Protein AF-A0A6G3CLT5-F1 (afdb_monomer)

pLDDT: mean 80.9, std 22.48, range [32.94, 98.75]

Radius of gyration: 25.78 Å; Cα contacts (8 Å, |Δi|>4): 495; chains: 1; bounding box: 81×71×61 Å

Secondary structure (DSSP, 8-state):
-----PPP------------------------------------EEEEE-TT---SS-SSS--B-----PPP--PPP------B---EEEETTSTTSEEEBTTB-SB-HHHHHHHHHHSHHHHHHHHHHHTS-GGGHHHHHHTSEEEEESS-EEEEEEEEETTEEEEEEEEEPTT-EEEE-TTS-EEEETTTTEEEEPPP--SSB-EEES---TT--GGG-EEEE--SS--SS--EEETTT--EE-

Solvent-accessible surface area (backbone atoms only — not comparable to full-atom values): 14260 Å² total; per-residue (Å²): 136,85,90,84,81,91,80,89,79,84,89,79,89,81,90,80,84,85,82,90,77,90,76,92,78,89,81,86,88,83,83,81,81,75,73,86,70,92,71,76,79,79,66,63,55,32,36,44,35,48,50,86,52,48,66,71,34,50,60,29,76,64,28,43,45,87,70,93,65,76,74,64,95,44,72,57,78,89,70,91,73,73,49,73,74,51,63,44,78,37,52,28,56,43,72,49,52,34,25,39,47,89,98,46,60,23,36,41,59,70,59,45,42,50,52,37,63,73,39,66,59,58,26,44,24,43,16,60,72,62,74,49,57,56,89,43,49,60,63,52,57,70,66,31,49,43,24,21,33,66,46,35,32,32,27,22,36,28,23,47,53,100,76,36,55,46,75,44,46,27,33,36,31,47,63,25,26,29,31,20,40,52,21,31,29,58,39,29,37,21,36,10,53,22,35,34,42,63,46,79,85,60,85,63,70,48,48,77,42,70,68,79,48,43,72,66,51,79,76,65,28,30,29,42,33,65,27,96,54,74,44,97,61,64,46,24,28,25,73,87,77,71,45,84,42,106

Sequence (246 aa):
MRSQGRFRRTALAALSAGVLLAVAGCGEGGDRTAKGTTGTAEAEDVLLQPLASPGPGPFTASTARAADSSPPTGAPDDGPDSGTRTVHPVSGAVPGLYGGTRSVAACDVEKQTTLLTDDKKKASAFAEAAGIEAVQIPGYLKSLTPVVLRADAQVTNHGYSAGSATAFQAVLQAGTAVLVDSRGMPRVRCACGNPLGPPVAADGKVAHRGERWPGYDPARIVAVEPGVKAATSLIIVNTDDNSWIE

Foldseek 3Di:
DDDDDDDDDDDDDDDDDDDDDDDDDDDDDDDDPPDDDPDPDPAQAAEEDEQQHLDAAFLFAFQFDDDPDDFPPFDFDPDQDLDKDPAAADFLQPAAQWEDAPPDFRGDLVVLLCSCLVDPLSLCQQCVLLVHDSVCSSVVSVQWGKTWGQFFEWWWWWHDDPSHTDTHIYTYHGRFIFTAHQQNHGQAGRNRRIGIHFHDDDPTGHGYDDDDGGPDDSNGYHRYDGHPDRHPDRWHAYPPPRDTDD

Nearest PDB structures (foldseek):
  2hz6-assembly1_A-2  TM=6.993E-01  e=3.069E+00  Homo sapiens
  7sko-assembly2_B  TM=3.321E-01  e=1.987E+00  synthetic construct
  8xi8-assembly1_A  TM=2.303E-01  e=3.934E+00  Homo sapiens
  5nzz-assembly3_C  TM=2.317E-01  e=6.464E+00  Homo sapiens

Mean predicted aligned error: 12.33 Å

Structure (mmCIF, N/CA/C/O backbone):
data_AF-A0A6G3CLT5-F1
#
_entry.id   AF-A0A6G3CLT5-F1
#
loop_
_atom_site.group_PDB
_atom_site.id
_atom_site.type_symbol
_atom_site.label_atom_id
_atom_site.label_alt_id
_atom_site.label_comp_id
_atom_site.label_asym_id
_atom_site.label_entity_id
_atom_site.label_seq_id
_atom_site.pdbx_PDB_ins_code
_atom_site.Cartn_x
_atom_site.Cartn_y
_atom_site.Cartn_z
_atom_site.occupancy
_atom_site.B_iso_or_equiv
_atom_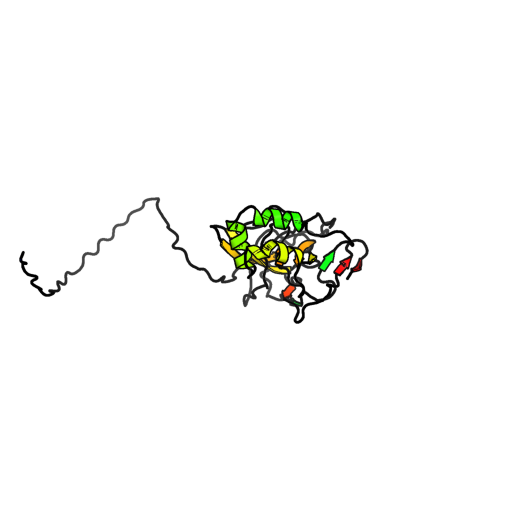site.auth_seq_id
_atom_site.auth_comp_id
_atom_site.auth_asym_id
_atom_site.auth_atom_id
_atom_site.pdbx_PDB_model_num
ATOM 1 N N . MET A 1 1 ? -56.922 23.735 42.041 1.00 39.41 1 MET A N 1
ATOM 2 C CA . MET A 1 1 ? -57.857 23.432 40.930 1.00 39.41 1 MET A CA 1
ATOM 3 C C . MET A 1 1 ? -58.222 24.732 40.222 1.00 39.41 1 MET A C 1
ATOM 5 O O . MET A 1 1 ? -58.496 25.693 40.921 1.00 39.41 1 MET A O 1
ATOM 9 N N . ARG A 1 2 ? -58.262 24.701 38.876 1.00 39.62 2 ARG A N 1
ATOM 10 C CA . ARG A 1 2 ? -58.728 25.735 37.913 1.00 39.62 2 ARG A CA 1
ATOM 11 C C . ARG A 1 2 ? -57.817 26.970 37.773 1.00 39.62 2 ARG A C 1
ATOM 13 O O . ARG A 1 2 ? -57.714 27.765 38.687 1.00 39.62 2 ARG A O 1
ATOM 20 N N . SER A 1 3 ? -56.985 27.064 36.731 1.00 37.00 3 SER A N 1
ATOM 21 C CA . SER A 1 3 ? -57.271 27.260 35.289 1.00 37.00 3 SER A CA 1
ATOM 22 C C . SER A 1 3 ? -57.770 28.670 34.953 1.00 37.00 3 SER A C 1
ATOM 24 O O . SER A 1 3 ? -58.935 28.988 35.165 1.00 37.00 3 SER A O 1
ATOM 26 N N . GLN A 1 4 ? -56.876 29.467 34.370 1.00 42.31 4 GLN A N 1
ATOM 27 C CA . GLN A 1 4 ? -57.129 30.588 33.461 1.00 42.31 4 GLN A CA 1
ATOM 28 C C . GLN A 1 4 ? -55.966 30.518 32.454 1.00 42.31 4 GLN A C 1
ATOM 30 O O . GLN A 1 4 ? -54.824 30.354 32.862 1.00 42.31 4 GLN A O 1
ATOM 35 N N . GLY A 1 5 ? -56.110 30.485 31.136 1.00 38.56 5 GLY A N 1
ATOM 36 C CA . GLY A 1 5 ? -57.100 31.083 30.254 1.00 38.56 5 GLY A CA 1
ATOM 37 C C . GLY A 1 5 ? -56.289 31.721 29.122 1.00 38.56 5 GLY A C 1
ATOM 38 O O . GLY A 1 5 ? -55.965 32.900 29.181 1.00 38.56 5 GLY A O 1
ATOM 39 N N . ARG A 1 6 ? -55.847 30.908 28.148 1.00 42.78 6 ARG A N 1
ATOM 40 C CA . ARG A 1 6 ? -55.047 31.344 26.987 1.00 42.78 6 ARG A CA 1
ATOM 41 C C . ARG A 1 6 ? -55.901 32.226 26.071 1.00 42.78 6 ARG A C 1
ATOM 43 O O . ARG A 1 6 ? -56.834 31.723 25.453 1.00 42.78 6 ARG A O 1
ATOM 50 N N . PHE A 1 7 ? -55.524 33.493 25.910 1.00 45.69 7 PHE A N 1
ATOM 51 C CA . PHE A 1 7 ? -56.015 34.357 24.834 1.00 45.69 7 PHE A CA 1
ATOM 52 C C . PHE A 1 7 ? -54.958 34.487 23.730 1.00 45.69 7 PHE A C 1
ATOM 54 O O . PHE A 1 7 ? -53.814 34.857 23.981 1.00 45.69 7 PHE A O 1
ATOM 61 N N . ARG A 1 8 ? -55.363 34.158 22.498 1.00 50.97 8 ARG A N 1
ATOM 62 C CA . ARG A 1 8 ? -54.626 34.398 21.248 1.00 50.97 8 ARG A CA 1
ATOM 63 C C . ARG A 1 8 ? -54.810 35.857 20.812 1.00 50.97 8 ARG A C 1
ATOM 65 O O . ARG A 1 8 ? -55.943 36.330 20.828 1.00 50.97 8 ARG A O 1
ATOM 72 N N . ARG A 1 9 ? -53.744 36.515 20.341 1.00 46.72 9 ARG A N 1
ATOM 73 C CA . ARG A 1 9 ? -53.762 37.737 19.502 1.00 46.72 9 ARG A CA 1
ATOM 74 C C . ARG A 1 9 ? -52.542 37.674 18.569 1.00 46.72 9 ARG A C 1
ATOM 76 O O . ARG A 1 9 ? -51.430 37.549 19.061 1.00 46.72 9 ARG A O 1
ATOM 83 N N . THR A 1 10 ? -52.721 37.307 17.298 1.00 41.50 10 THR A N 1
ATOM 84 C CA . THR A 1 10 ? -52.904 38.180 16.111 1.00 41.50 10 THR A CA 1
ATOM 85 C C . THR A 1 10 ? -51.705 39.080 15.810 1.00 41.50 10 THR A C 1
ATOM 87 O O . THR A 1 10 ? -51.362 39.958 16.593 1.00 41.50 10 THR A O 1
ATOM 90 N N . ALA A 1 11 ? -51.115 38.826 14.639 1.00 43.59 11 ALA A N 1
ATOM 91 C CA . ALA A 1 11 ? -50.015 39.542 14.011 1.00 43.59 11 ALA A CA 1
ATOM 92 C C . ALA A 1 11 ? -50.385 40.979 13.622 1.00 43.59 11 ALA A C 1
ATOM 94 O O . ALA A 1 11 ? -51.516 41.230 13.213 1.00 43.59 11 ALA A O 1
ATOM 95 N N . LEU A 1 12 ? -49.395 41.873 13.655 1.00 41.66 12 LEU A N 1
ATOM 96 C CA . LEU A 1 12 ? -49.370 43.127 12.907 1.00 41.66 12 LEU A CA 1
ATOM 97 C C . LEU A 1 12 ? -47.929 43.386 12.456 1.00 41.66 12 LEU A C 1
ATOM 99 O O . LEU A 1 12 ? -46.995 43.353 13.255 1.00 41.66 12 LEU A O 1
ATOM 103 N N . ALA A 1 13 ? -47.785 43.584 11.150 1.00 39.94 13 ALA A N 1
ATOM 104 C CA . ALA A 1 13 ? -46.564 43.977 10.473 1.00 39.94 13 ALA A CA 1
ATOM 105 C C . ALA A 1 13 ? -46.241 45.452 10.751 1.00 39.94 13 ALA A C 1
ATOM 107 O O . ALA A 1 13 ? -47.145 46.285 10.808 1.00 39.94 13 ALA A O 1
ATOM 108 N N . ALA A 1 14 ? -44.953 45.777 10.842 1.00 45.97 14 ALA A N 1
ATOM 109 C CA . ALA A 1 14 ? -44.457 47.142 10.735 1.00 45.97 14 ALA A CA 1
ATOM 110 C C . ALA A 1 14 ? -43.248 47.151 9.791 1.00 45.97 14 ALA A C 1
ATOM 112 O O . ALA A 1 14 ? -42.227 46.519 10.057 1.00 45.97 14 ALA A O 1
ATOM 113 N N . LEU A 1 15 ? -43.422 47.837 8.661 1.00 41.59 15 LEU A N 1
ATOM 114 C CA . LEU A 1 15 ? -42.365 48.269 7.755 1.00 41.59 15 LEU A CA 1
ATOM 115 C C . LEU A 1 15 ? -41.629 49.449 8.397 1.00 41.59 15 LEU A C 1
ATOM 117 O O . LEU A 1 15 ? -42.273 50.439 8.741 1.00 41.59 15 LEU A O 1
ATOM 121 N N . SER A 1 16 ? -40.300 49.383 8.465 1.00 44.81 16 SER A N 1
ATOM 122 C CA . SER A 1 16 ? -39.455 50.546 8.754 1.00 44.81 16 SER A CA 1
ATOM 123 C C . SER A 1 16 ? -38.251 50.540 7.822 1.00 44.81 16 SER A C 1
ATOM 125 O O . SER A 1 16 ? -37.479 49.584 7.782 1.00 44.81 16 SER A O 1
ATOM 127 N N . ALA A 1 17 ? -38.144 51.614 7.049 1.00 41.03 17 ALA A N 1
ATOM 128 C CA . ALA A 1 17 ? -37.109 51.874 6.068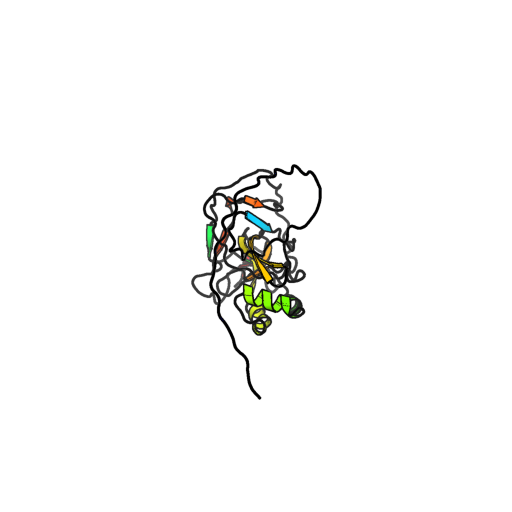 1.00 41.03 17 ALA A CA 1
ATOM 129 C C . ALA A 1 17 ? -35.747 52.218 6.703 1.00 41.03 17 ALA A C 1
ATOM 131 O O . ALA A 1 17 ? -35.680 52.874 7.736 1.00 41.03 17 ALA A O 1
ATOM 132 N N . GLY A 1 18 ? -34.701 51.768 6.003 1.00 38.84 18 GLY A N 1
ATOM 133 C CA . GLY A 1 18 ? -33.349 52.314 5.836 1.00 38.84 18 GLY A CA 1
ATOM 134 C C . GLY A 1 18 ? -32.694 53.188 6.906 1.00 38.84 18 GLY A C 1
ATOM 135 O O . GLY A 1 18 ? -33.139 54.298 7.163 1.00 38.84 18 GLY A O 1
ATOM 136 N N . VAL A 1 19 ? -31.486 52.779 7.309 1.00 41.97 19 VAL A N 1
ATOM 137 C CA . VAL A 1 19 ? -30.327 53.679 7.439 1.00 41.97 19 VAL A CA 1
ATOM 138 C C . VAL A 1 19 ? -29.080 52.917 6.973 1.00 41.97 19 VAL A C 1
ATOM 140 O O . VAL A 1 19 ? -28.710 51.898 7.551 1.00 41.97 19 VAL A O 1
ATOM 143 N N . LEU A 1 20 ? -28.449 53.405 5.903 1.00 44.28 20 LEU A N 1
ATOM 144 C CA . LEU A 1 20 ? -27.094 53.038 5.495 1.00 44.28 20 LEU A CA 1
ATOM 145 C C . LEU A 1 20 ? -26.108 53.802 6.385 1.00 44.28 20 LEU A C 1
ATOM 147 O O . LEU A 1 20 ? -26.082 55.029 6.357 1.00 44.28 20 LEU A O 1
ATOM 151 N N . LEU A 1 21 ? -25.287 53.080 7.143 1.00 43.19 21 LEU A N 1
ATOM 152 C CA . LEU A 1 21 ? -24.105 53.617 7.814 1.00 43.19 21 LEU A CA 1
ATOM 153 C C . LEU A 1 21 ? -22.894 52.834 7.313 1.00 43.19 21 LEU A C 1
ATOM 155 O O . LEU A 1 21 ? -22.677 51.682 7.684 1.00 43.19 21 LEU A O 1
ATOM 159 N N . ALA A 1 22 ? -22.129 53.471 6.430 1.00 44.03 22 ALA A N 1
ATOM 160 C CA . ALA A 1 22 ? -20.791 53.038 6.071 1.00 44.03 22 ALA A CA 1
ATOM 161 C C . ALA A 1 22 ? -19.862 53.336 7.253 1.00 44.03 22 ALA A C 1
ATOM 163 O O . ALA A 1 22 ? -19.647 54.498 7.597 1.00 44.03 22 ALA A O 1
ATOM 164 N N . VAL A 1 23 ? -19.317 52.290 7.870 1.00 48.62 23 VAL A N 1
ATOM 165 C CA . VAL A 1 23 ? -18.217 52.408 8.829 1.00 48.62 23 VAL A CA 1
ATOM 166 C C . VAL A 1 23 ? -16.978 51.834 8.160 1.00 48.62 23 VAL A C 1
ATOM 168 O O . VAL A 1 23 ? -16.863 50.627 7.961 1.00 48.62 23 VAL A O 1
ATOM 171 N N . ALA A 1 24 ? -16.066 52.724 7.781 1.00 49.28 24 ALA A N 1
ATOM 172 C CA . ALA A 1 24 ? -14.683 52.369 7.525 1.00 49.28 24 ALA A CA 1
ATOM 173 C C . ALA A 1 24 ? -14.020 52.074 8.878 1.00 49.28 24 ALA A C 1
ATOM 175 O O . ALA A 1 24 ? -14.017 52.928 9.765 1.00 49.28 24 ALA A O 1
ATOM 176 N N . GLY A 1 25 ? -13.482 50.867 9.038 1.00 36.00 25 GLY A N 1
ATOM 177 C CA . GLY A 1 25 ? -12.729 50.457 10.218 1.00 36.00 25 GLY A CA 1
ATOM 178 C C . GLY A 1 25 ? -11.564 49.564 9.811 1.00 36.00 25 GLY A C 1
ATOM 179 O O . GLY A 1 25 ? -11.773 48.448 9.345 1.00 36.00 25 GLY A O 1
ATOM 180 N N . CYS A 1 26 ? -10.345 50.071 9.977 1.00 50.88 26 CYS A N 1
ATOM 181 C CA . CYS A 1 26 ? -9.127 49.270 10.030 1.00 50.88 26 CYS A CA 1
ATOM 182 C C . CYS A 1 26 ? -9.009 48.670 11.439 1.00 50.88 26 CYS A C 1
ATOM 184 O O . CYS A 1 26 ? -9.182 49.400 12.416 1.00 50.88 26 CYS A O 1
ATOM 186 N N . GLY A 1 27 ? -8.689 47.380 11.560 1.00 32.94 27 GLY A N 1
ATOM 187 C CA . GLY A 1 27 ? -8.412 46.762 12.858 1.00 32.94 27 GLY A CA 1
ATOM 188 C C . GLY A 1 27 ? -8.297 45.239 12.814 1.00 32.94 27 GLY A C 1
ATOM 189 O O . GLY A 1 27 ? -9.272 44.547 12.549 1.00 32.94 27 GLY A O 1
ATOM 190 N N . GLU A 1 28 ? -7.081 44.773 13.081 1.00 42.66 28 GLU A N 1
ATOM 191 C CA . GLU A 1 28 ? -6.591 43.409 13.306 1.00 42.66 28 GLU A CA 1
ATOM 192 C C . GLU A 1 28 ? -7.514 42.465 14.115 1.00 42.66 28 GLU A C 1
ATOM 194 O O . GLU A 1 28 ? -8.070 42.854 15.139 1.00 42.66 28 GLU A O 1
ATOM 199 N N . GLY A 1 29 ? -7.501 41.175 13.748 1.00 36.78 29 GLY A N 1
ATOM 200 C CA . GLY A 1 29 ? -7.599 40.057 14.700 1.00 36.78 29 GLY A CA 1
ATOM 201 C C . GLY A 1 29 ? -8.988 39.472 14.994 1.00 36.78 29 GLY A C 1
ATOM 202 O O . GLY A 1 29 ? -9.817 40.097 15.643 1.00 36.78 29 GLY A O 1
ATOM 203 N N . GLY A 1 30 ? -9.181 38.195 14.636 1.00 33.53 30 GLY A N 1
ATOM 204 C CA . GLY A 1 30 ? -10.187 37.333 15.272 1.00 33.53 30 GLY A CA 1
ATOM 205 C C . GLY A 1 30 ? -10.979 36.425 14.330 1.00 33.53 30 GLY A C 1
ATOM 206 O O . GLY A 1 30 ? -11.689 36.896 13.452 1.00 33.53 30 GLY A O 1
ATOM 207 N N . ASP A 1 31 ? -10.864 35.120 14.579 1.00 38.53 31 ASP A N 1
ATOM 208 C CA . ASP A 1 31 ? -11.790 34.036 14.230 1.00 38.53 31 ASP A CA 1
ATOM 209 C C . ASP A 1 31 ? -12.261 33.880 12.777 1.00 38.53 31 ASP A C 1
ATOM 211 O O . ASP A 1 31 ? -13.294 34.386 12.340 1.00 38.53 31 ASP A O 1
ATOM 215 N N . ARG A 1 32 ? -11.594 32.961 12.069 1.00 37.91 32 ARG A N 1
ATOM 216 C CA . ARG A 1 32 ? -12.274 32.109 11.089 1.00 37.91 32 ARG A CA 1
ATOM 217 C C . ARG A 1 32 ? -12.417 30.713 11.675 1.00 37.91 32 ARG A C 1
ATOM 219 O O . ARG A 1 32 ? -11.583 29.839 11.464 1.00 37.91 32 ARG A O 1
ATOM 226 N N . THR A 1 33 ? -13.517 30.514 12.391 1.00 41.78 33 THR A N 1
ATOM 227 C CA . THR A 1 33 ? -14.148 29.205 12.556 1.00 41.78 33 THR A CA 1
ATOM 228 C C . THR A 1 33 ? -14.464 28.673 11.157 1.00 41.78 33 THR A C 1
ATOM 230 O O . THR A 1 33 ? -15.478 29.010 10.545 1.00 41.78 33 THR A O 1
ATOM 233 N N . ALA A 1 34 ? -13.546 27.877 10.609 1.00 40.38 34 ALA A N 1
ATOM 234 C CA . ALA A 1 34 ? -13.761 27.145 9.374 1.00 40.38 34 ALA A CA 1
ATOM 235 C C . ALA A 1 34 ? -14.789 26.047 9.653 1.00 40.38 34 ALA A C 1
ATOM 237 O O . ALA A 1 34 ? -14.495 24.975 10.179 1.00 40.38 34 ALA A O 1
ATOM 238 N N . LYS A 1 35 ? -16.035 26.393 9.344 1.00 35.84 35 LYS A N 1
ATOM 239 C CA . LYS A 1 35 ? -17.183 25.509 9.207 1.00 35.84 35 LYS A CA 1
ATOM 240 C C . LYS A 1 35 ? -16.760 24.258 8.432 1.00 35.84 35 LYS A C 1
ATOM 242 O O . LYS A 1 35 ? -16.333 24.350 7.282 1.00 35.84 35 LYS A O 1
ATOM 247 N N . GLY A 1 36 ? -16.859 23.111 9.103 1.00 43.56 36 GLY A N 1
ATOM 248 C CA . GLY A 1 36 ? -16.563 21.803 8.539 1.00 43.56 36 GLY A CA 1
ATOM 249 C C . GLY A 1 36 ? -17.324 21.608 7.237 1.00 43.56 36 GLY A C 1
ATOM 250 O O . GLY A 1 36 ? -18.551 21.700 7.203 1.00 43.56 36 GLY A O 1
ATOM 251 N N . THR A 1 37 ? -16.570 21.374 6.170 1.00 36.62 37 THR A N 1
ATOM 252 C CA . THR A 1 37 ? -17.115 20.954 4.886 1.00 36.62 37 THR A CA 1
ATOM 253 C C . THR A 1 37 ? -16.687 19.509 4.706 1.00 36.62 37 THR A C 1
ATOM 255 O O . THR A 1 37 ? -15.497 19.205 4.699 1.00 36.62 37 THR A O 1
ATOM 258 N N . THR A 1 38 ? -17.663 18.611 4.630 1.00 46.88 38 THR A N 1
ATOM 259 C CA . THR A 1 38 ? -17.498 17.237 4.156 1.00 46.88 38 THR A CA 1
ATOM 260 C C . THR A 1 38 ? -17.057 17.302 2.696 1.00 46.88 38 THR A C 1
ATOM 262 O O . THR A 1 38 ? -17.889 17.385 1.796 1.00 46.88 38 THR A O 1
ATOM 265 N N . GLY A 1 39 ? -15.747 17.391 2.477 1.00 35.19 39 GLY A N 1
ATOM 266 C CA . GLY A 1 39 ? -15.144 17.486 1.156 1.00 35.19 39 GLY A CA 1
ATOM 267 C C . GLY A 1 39 ? -15.010 16.107 0.528 1.00 35.19 39 GLY A C 1
ATOM 268 O O . GLY A 1 39 ? -14.127 15.336 0.893 1.00 35.19 39 GLY A O 1
ATOM 269 N N . THR A 1 40 ? -15.878 15.808 -0.432 1.00 41.41 40 THR A N 1
ATOM 270 C CA . THR A 1 40 ? -15.556 14.900 -1.535 1.00 41.41 40 THR A CA 1
ATOM 271 C C . THR A 1 40 ? -14.302 15.434 -2.220 1.00 41.41 40 THR A C 1
ATOM 273 O O . THR A 1 40 ? -14.274 16.604 -2.591 1.00 41.41 40 THR A O 1
ATOM 276 N N . ALA A 1 41 ? -13.257 14.616 -2.326 1.00 44.44 41 ALA A N 1
ATOM 277 C CA . ALA A 1 41 ? -11.982 15.017 -2.907 1.00 44.44 41 ALA A CA 1
ATOM 278 C C . ALA A 1 41 ? -12.161 15.461 -4.371 1.00 44.44 41 ALA A C 1
ATOM 280 O O . ALA A 1 41 ? -12.213 14.626 -5.271 1.00 44.44 41 ALA A O 1
ATOM 281 N N . GLU A 1 42 ? -12.233 16.769 -4.616 1.00 48.41 42 GLU A N 1
ATOM 282 C CA . GLU A 1 42 ? -11.882 17.326 -5.919 1.00 48.41 42 GLU A CA 1
ATOM 283 C C . GLU A 1 42 ? -10.356 17.247 -6.012 1.00 48.41 42 GLU A C 1
ATOM 285 O O . GLU A 1 42 ? -9.619 17.944 -5.315 1.00 48.41 42 GLU A O 1
ATOM 290 N N . ALA A 1 43 ? -9.874 16.262 -6.767 1.00 55.09 43 ALA A N 1
ATOM 291 C CA . ALA A 1 43 ? -8.457 15.995 -6.942 1.00 55.09 43 ALA A CA 1
ATOM 292 C C . ALA A 1 43 ? -7.829 17.072 -7.838 1.00 55.09 43 ALA A C 1
ATOM 294 O O . ALA A 1 43 ? -7.666 16.857 -9.034 1.00 55.09 43 ALA A O 1
ATOM 295 N N . GLU A 1 44 ? -7.483 18.229 -7.274 1.00 67.38 44 GLU A N 1
ATOM 296 C CA . GLU A 1 44 ? -6.723 19.239 -8.026 1.00 67.38 44 GLU A CA 1
ATOM 297 C C . GLU A 1 44 ? -5.213 18.931 -8.032 1.00 67.38 44 GLU A C 1
ATOM 299 O O . GLU A 1 44 ? -4.543 19.135 -9.045 1.00 67.38 44 GLU A O 1
ATOM 304 N N . ASP A 1 45 ? -4.691 18.331 -6.953 1.00 83.25 45 ASP A N 1
ATOM 305 C CA . ASP A 1 45 ? -3.264 18.026 -6.802 1.00 83.25 45 ASP A CA 1
ATOM 306 C C . ASP A 1 45 ? -2.985 16.544 -6.515 1.00 83.25 45 ASP A C 1
ATOM 308 O O . ASP A 1 45 ? -3.697 15.880 -5.757 1.00 83.25 45 ASP A O 1
ATOM 312 N N . VAL A 1 46 ? -1.866 16.053 -7.052 1.00 91.38 46 VAL A N 1
ATOM 313 C CA . VAL A 1 46 ? -1.281 14.742 -6.739 1.00 91.38 46 VAL A CA 1
ATOM 314 C C . VAL A 1 46 ? -0.016 14.944 -5.911 1.00 91.38 46 VAL A C 1
ATOM 316 O O . VAL A 1 46 ? 0.903 15.657 -6.317 1.00 91.38 46 VAL A O 1
ATOM 319 N N . LEU A 1 47 ? 0.058 14.304 -4.744 1.00 94.75 47 LEU A N 1
ATOM 320 C CA . LEU A 1 47 ? 1.212 14.419 -3.854 1.00 94.75 47 LEU A CA 1
ATOM 321 C C . LEU A 1 47 ? 2.268 13.353 -4.162 1.00 94.75 47 LEU A C 1
ATOM 323 O O . LEU A 1 47 ? 2.008 12.155 -4.071 1.00 94.75 47 LEU A O 1
ATOM 327 N N . LEU A 1 48 ? 3.487 13.783 -4.461 1.00 95.88 48 LEU A N 1
ATOM 328 C CA . LEU A 1 48 ? 4.654 12.918 -4.588 1.00 95.88 48 LEU A CA 1
ATOM 329 C C . LEU A 1 48 ? 5.084 12.437 -3.199 1.00 95.88 48 LEU A C 1
ATOM 331 O O . LEU A 1 48 ? 5.170 13.222 -2.251 1.00 95.88 48 LEU A O 1
ATOM 335 N N . GLN A 1 49 ? 5.298 11.132 -3.052 1.00 97.00 49 GLN A N 1
ATOM 336 C CA . GLN A 1 49 ? 5.615 10.479 -1.784 1.00 97.00 49 GLN A CA 1
ATOM 337 C C . GLN A 1 49 ? 6.916 9.669 -1.924 1.00 97.00 49 GLN A C 1
ATOM 339 O O . GLN A 1 49 ? 6.867 8.509 -2.351 1.00 97.00 49 GLN A O 1
ATOM 344 N N . PRO A 1 50 ? 8.072 10.253 -1.545 1.00 95.19 50 PRO A N 1
ATOM 345 C CA . PRO A 1 50 ? 9.360 9.559 -1.552 1.00 95.19 50 PRO A CA 1
ATOM 346 C C . PRO A 1 50 ? 9.347 8.306 -0.673 1.00 95.19 50 PRO A C 1
ATOM 348 O O . PRO A 1 50 ? 8.709 8.299 0.383 1.00 95.19 50 PRO A O 1
ATOM 351 N N . LEU A 1 51 ? 10.090 7.268 -1.061 1.00 91.38 51 LEU A N 1
ATOM 352 C CA . LEU A 1 51 ? 10.014 5.921 -0.477 1.00 91.38 51 LEU A CA 1
ATOM 353 C C . LEU A 1 51 ? 10.185 5.900 1.052 1.00 91.38 51 LEU A C 1
ATOM 355 O O . LEU A 1 51 ? 9.453 5.194 1.744 1.00 91.38 51 LEU A O 1
ATOM 359 N N . ALA A 1 52 ? 11.110 6.712 1.579 1.00 81.44 52 ALA A N 1
ATOM 360 C CA . ALA A 1 52 ? 11.456 6.758 3.001 1.00 81.44 52 ALA A CA 1
ATOM 361 C C . ALA A 1 52 ? 10.637 7.789 3.796 1.00 81.44 52 ALA A C 1
ATOM 363 O O . ALA A 1 52 ? 10.654 7.777 5.027 1.00 81.44 52 ALA A O 1
ATOM 364 N N . SER A 1 53 ? 9.923 8.690 3.113 1.00 90.75 53 SER A N 1
ATOM 365 C CA . SER A 1 53 ? 9.150 9.741 3.771 1.00 90.75 53 SER A CA 1
ATOM 366 C C . SER A 1 53 ? 7.806 9.192 4.261 1.00 90.75 53 SER A C 1
ATOM 368 O O . SER A 1 53 ? 7.047 8.655 3.447 1.00 90.75 53 SER A O 1
ATOM 370 N N . PRO A 1 54 ? 7.440 9.359 5.547 1.00 90.88 54 PRO A N 1
ATOM 371 C CA . PRO A 1 54 ? 6.142 8.911 6.055 1.00 90.88 54 PRO A CA 1
ATOM 372 C C . PRO A 1 54 ? 4.969 9.668 5.411 1.00 90.88 54 PRO A C 1
ATOM 374 O O . PRO A 1 54 ? 3.863 9.137 5.332 1.00 90.88 54 PRO A O 1
ATOM 377 N N . GLY A 1 55 ? 5.208 10.877 4.893 1.00 93.25 55 GLY A N 1
ATOM 378 C CA . GLY A 1 55 ? 4.174 11.694 4.268 1.00 93.25 55 GLY A CA 1
ATOM 379 C C . GLY A 1 55 ? 3.111 12.215 5.249 1.00 93.25 55 GLY A C 1
ATOM 380 O O . GLY A 1 55 ? 3.310 12.191 6.467 1.00 93.25 55 GLY A O 1
ATOM 381 N N . PRO A 1 56 ? 1.983 12.733 4.730 1.00 95.38 56 PRO A N 1
ATOM 382 C CA . PRO A 1 56 ? 0.926 13.319 5.548 1.00 95.38 56 PRO A CA 1
ATOM 383 C C . PRO A 1 56 ? 0.167 12.284 6.391 1.00 95.38 56 PRO A C 1
ATOM 385 O O . PRO A 1 56 ? -0.288 11.257 5.885 1.00 95.38 56 PRO A O 1
ATOM 388 N N . GLY A 1 57 ? -0.031 12.607 7.673 1.00 97.19 57 GLY A N 1
ATOM 389 C CA . GLY A 1 57 ? -0.925 11.882 8.583 1.00 97.19 57 GLY A CA 1
ATOM 390 C C . GLY A 1 57 ? -0.606 10.391 8.744 1.00 97.19 57 GLY A C 1
ATOM 391 O O . GLY A 1 57 ? -1.475 9.574 8.445 1.00 97.19 57 GLY A O 1
ATOM 392 N N . PRO A 1 58 ? 0.598 10.005 9.204 1.00 97.81 58 PRO A N 1
ATOM 393 C CA . PRO A 1 58 ? 0.933 8.600 9.391 1.00 97.81 58 PRO A CA 1
ATOM 394 C C . PRO A 1 58 ? 0.028 7.938 10.439 1.00 97.81 58 PRO A C 1
ATOM 396 O O . PRO A 1 58 ? -0.102 8.409 11.577 1.00 97.81 58 PRO A O 1
ATOM 399 N N . PHE A 1 59 ? -0.561 6.800 10.077 1.00 98.38 59 PHE A N 1
ATOM 400 C CA . PHE A 1 59 ? -1.256 5.938 11.031 1.00 98.38 59 PHE A CA 1
ATOM 401 C C . PHE A 1 59 ? -0.272 5.325 12.031 1.00 98.38 59 PHE A C 1
ATOM 403 O O . PHE A 1 59 ? -0.543 5.310 13.232 1.00 98.38 59 PHE A O 1
ATOM 410 N N . THR A 1 60 ? 0.904 4.901 11.575 1.00 97.75 60 THR A N 1
ATOM 411 C CA . THR A 1 60 ? 1.923 4.244 12.399 1.00 97.75 60 THR A CA 1
ATOM 412 C C . THR A 1 60 ? 3.328 4.751 12.092 1.00 97.75 60 THR A C 1
ATOM 414 O O . THR A 1 60 ? 3.569 5.410 11.082 1.00 97.75 60 THR A O 1
ATOM 417 N N . ALA A 1 61 ? 4.287 4.401 12.953 1.00 96.94 61 ALA A N 1
ATOM 418 C CA . ALA A 1 61 ? 5.696 4.429 12.570 1.00 96.94 61 ALA A CA 1
ATOM 419 C C . ALA A 1 61 ? 5.964 3.445 11.412 1.00 96.94 61 ALA A C 1
ATOM 421 O O . ALA A 1 61 ? 5.170 2.528 11.176 1.00 96.94 61 ALA A O 1
ATOM 422 N N . SER A 1 62 ? 7.097 3.618 10.725 1.00 97.00 62 SER A N 1
ATOM 423 C CA . SER A 1 62 ? 7.485 2.752 9.609 1.00 97.00 62 SER A CA 1
ATOM 424 C C . SER A 1 62 ? 7.681 1.292 10.039 1.00 97.00 62 SER A C 1
ATOM 426 O O . SER A 1 62 ? 8.315 0.974 11.058 1.00 97.00 62 SER A O 1
ATOM 428 N N . THR A 1 63 ? 7.148 0.403 9.211 1.00 96.69 63 THR A N 1
ATOM 429 C CA . THR A 1 63 ? 7.325 -1.053 9.245 1.00 96.69 63 THR A CA 1
ATOM 430 C C . THR A 1 63 ? 7.937 -1.582 7.953 1.00 96.69 63 THR A C 1
ATOM 432 O O . THR A 1 63 ? 8.122 -2.791 7.818 1.00 96.69 63 THR A O 1
ATOM 435 N N . ALA A 1 64 ? 8.282 -0.693 7.017 1.00 94.88 64 ALA A N 1
ATOM 436 C CA . ALA A 1 64 ? 9.076 -1.052 5.855 1.00 94.88 64 ALA A CA 1
ATOM 437 C C . ALA A 1 64 ? 10.429 -1.600 6.325 1.00 94.88 64 ALA A C 1
ATOM 439 O O . ALA A 1 64 ? 11.124 -0.969 7.127 1.00 94.88 64 ALA A O 1
ATOM 440 N N . ARG A 1 65 ? 10.800 -2.780 5.834 1.00 89.75 65 ARG A N 1
ATOM 441 C CA . ARG A 1 65 ? 12.169 -3.277 5.947 1.00 89.75 65 ARG A CA 1
ATOM 442 C C . ARG A 1 65 ? 12.963 -2.602 4.837 1.00 89.75 65 ARG A C 1
ATOM 444 O O . ARG A 1 65 ? 12.445 -2.452 3.732 1.00 89.75 65 ARG A O 1
ATOM 451 N N . ALA A 1 66 ? 14.160 -2.110 5.151 1.00 64.12 66 ALA A N 1
ATOM 452 C CA . ALA A 1 66 ? 14.989 -1.449 4.154 1.00 64.12 66 ALA A CA 1
ATOM 453 C C . ALA A 1 66 ? 15.193 -2.420 2.985 1.00 64.12 66 ALA A C 1
ATOM 455 O O . ALA A 1 66 ? 15.761 -3.492 3.168 1.00 64.12 66 ALA A O 1
ATOM 456 N N . ALA A 1 67 ? 14.668 -2.070 1.813 1.00 53.22 67 ALA A N 1
ATOM 457 C CA . ALA A 1 67 ? 15.158 -2.659 0.587 1.00 53.22 67 ALA A CA 1
ATOM 458 C C . ALA A 1 67 ? 16.527 -2.024 0.347 1.00 53.22 67 ALA A C 1
ATOM 460 O O . ALA A 1 67 ? 16.638 -0.795 0.394 1.00 53.22 67 ALA A O 1
ATOM 461 N N . ASP A 1 68 ? 17.549 -2.836 0.091 1.00 42.03 68 ASP A N 1
ATOM 462 C CA . ASP A 1 68 ? 18.857 -2.392 -0.397 1.00 42.03 68 ASP A CA 1
ATOM 463 C C . ASP A 1 68 ? 18.704 -1.860 -1.834 1.00 42.03 68 ASP A C 1
ATOM 465 O O . ASP A 1 68 ? 19.207 -2.406 -2.808 1.00 42.03 68 ASP A O 1
ATOM 469 N N . SER A 1 69 ? 17.900 -0.816 -2.003 1.00 43.34 69 SER A N 1
ATOM 470 C CA . SER A 1 69 ? 17.700 -0.142 -3.273 1.00 43.34 69 SER A CA 1
ATOM 471 C C . SER A 1 69 ? 18.678 1.017 -3.319 1.00 43.34 69 SER A C 1
ATOM 473 O O . SER A 1 69 ? 18.427 2.082 -2.754 1.00 43.34 69 SER A O 1
ATOM 475 N N . SER A 1 70 ? 19.814 0.800 -3.981 1.00 37.38 70 SER A N 1
ATOM 476 C CA . SER A 1 70 ? 20.677 1.892 -4.424 1.00 37.38 70 SER A CA 1
ATOM 477 C C . SER A 1 70 ? 19.807 2.914 -5.165 1.00 37.38 70 SER A C 1
ATOM 479 O O . SER A 1 70 ? 19.106 2.525 -6.106 1.00 37.38 70 SER A O 1
ATOM 481 N N . PRO A 1 71 ? 19.788 4.193 -4.756 1.00 42.34 71 PRO A N 1
ATOM 482 C CA . PRO A 1 71 ? 18.986 5.190 -5.447 1.00 42.34 71 PRO A CA 1
ATOM 483 C C . PRO A 1 71 ? 19.427 5.270 -6.916 1.00 42.34 71 PRO A C 1
ATOM 485 O O . PRO A 1 71 ? 20.631 5.196 -7.192 1.00 42.34 71 PRO A O 1
ATOM 488 N N . PRO A 1 72 ? 18.495 5.424 -7.875 1.00 45.47 72 PRO A N 1
ATOM 489 C CA . PRO A 1 72 ? 18.876 5.686 -9.253 1.00 45.47 72 PRO A CA 1
ATOM 490 C C . PRO A 1 72 ? 19.783 6.920 -9.287 1.00 45.47 72 PRO A C 1
ATOM 492 O O . PRO A 1 72 ? 19.473 7.964 -8.715 1.00 45.47 72 PRO A O 1
ATOM 495 N N . THR A 1 73 ? 20.943 6.786 -9.926 1.00 38.38 73 THR A N 1
ATOM 496 C CA . THR A 1 73 ? 21.886 7.886 -10.126 1.00 38.38 73 THR A CA 1
ATOM 497 C C . THR A 1 73 ? 21.338 8.777 -11.238 1.00 38.38 73 THR A C 1
ATOM 499 O O . THR A 1 73 ? 21.621 8.570 -12.412 1.00 38.38 73 THR A O 1
ATOM 502 N N . GLY A 1 74 ? 20.483 9.732 -10.886 1.00 50.72 74 GLY A N 1
ATOM 503 C CA . GLY A 1 74 ? 19.953 10.738 -11.803 1.00 50.72 74 GLY A CA 1
ATOM 504 C C . GLY A 1 74 ? 19.754 12.054 -11.064 1.00 50.72 74 GLY A C 1
ATOM 505 O O . GLY A 1 74 ? 19.394 12.056 -9.892 1.00 50.72 74 GLY A O 1
ATOM 506 N N . ALA A 1 75 ? 20.015 13.187 -11.707 1.00 51.38 75 ALA A N 1
ATOM 507 C CA . ALA A 1 75 ? 19.616 14.465 -11.127 1.00 51.38 75 ALA A CA 1
ATOM 508 C C . ALA A 1 75 ? 18.072 14.555 -11.119 1.00 51.38 75 ALA A C 1
ATOM 510 O O . ALA A 1 75 ? 17.439 14.019 -12.033 1.00 51.38 75 ALA A O 1
ATOM 511 N N . PRO A 1 76 ? 17.445 15.183 -10.110 1.00 54.09 76 PRO A N 1
ATOM 512 C CA . PRO A 1 76 ? 16.046 15.583 -10.213 1.00 54.09 76 PRO A CA 1
ATOM 513 C C . PRO A 1 76 ? 15.892 16.558 -11.388 1.00 54.09 76 PRO A C 1
ATOM 515 O O . PRO A 1 76 ? 16.655 17.517 -11.484 1.00 54.09 76 PRO A O 1
ATOM 518 N N . ASP A 1 77 ? 14.926 16.326 -12.278 1.00 54.78 77 ASP A N 1
ATOM 519 C CA . ASP A 1 77 ? 14.555 17.329 -13.279 1.00 54.78 77 ASP A CA 1
ATOM 520 C C . ASP A 1 77 ? 13.780 18.469 -12.590 1.00 54.78 77 ASP A C 1
ATOM 522 O O . ASP A 1 77 ? 12.708 18.264 -12.009 1.00 54.78 77 ASP A O 1
ATOM 526 N N . ASP A 1 78 ? 14.325 19.687 -12.658 1.00 49.16 78 ASP A N 1
ATOM 527 C CA . ASP A 1 78 ? 13.777 20.910 -12.043 1.00 49.16 78 ASP A CA 1
ATOM 528 C C . ASP A 1 78 ? 12.706 21.614 -12.912 1.00 49.16 78 ASP A C 1
ATOM 530 O O . ASP A 1 78 ? 12.308 22.752 -12.652 1.00 49.16 78 ASP A O 1
ATOM 534 N N . GLY A 1 79 ? 12.194 20.947 -13.949 1.00 50.25 79 GLY A N 1
ATOM 535 C CA . GLY A 1 79 ? 11.206 21.518 -14.868 1.00 50.25 79 GLY A CA 1
ATOM 536 C C . GLY A 1 79 ? 9.788 21.623 -14.272 1.00 50.25 79 GLY A C 1
ATOM 537 O O . GLY A 1 79 ? 9.304 20.678 -13.636 1.00 50.25 79 GLY A O 1
ATOM 538 N N . PRO A 1 80 ? 9.055 22.735 -14.481 1.00 45.56 80 PRO A N 1
ATOM 539 C CA . PRO A 1 80 ? 7.628 22.809 -14.199 1.00 45.56 80 PRO A CA 1
ATOM 540 C C . PRO A 1 80 ? 6.832 22.156 -15.337 1.00 45.56 80 PRO A C 1
ATOM 542 O O . PRO A 1 80 ? 6.166 22.842 -16.108 1.00 45.56 80 PRO A O 1
ATOM 545 N N . ASP A 1 81 ? 6.853 20.829 -15.430 1.00 53.09 81 ASP A N 1
ATOM 546 C CA . ASP A 1 81 ? 5.977 20.136 -16.371 1.00 53.09 81 ASP A CA 1
ATOM 547 C C . ASP A 1 81 ? 4.628 19.842 -15.716 1.00 53.09 81 ASP A C 1
ATOM 549 O O . ASP A 1 81 ? 4.426 18.856 -15.008 1.00 53.09 81 ASP A O 1
ATOM 553 N N . SER A 1 82 ? 3.661 20.723 -15.991 1.00 51.88 82 SER A N 1
ATOM 554 C CA . SER A 1 82 ? 2.245 20.345 -16.014 1.00 51.88 82 SER A CA 1
ATOM 555 C C . SER A 1 82 ? 2.024 19.396 -17.195 1.00 51.88 82 SER A C 1
ATOM 557 O O . SER A 1 82 ? 1.527 19.801 -18.251 1.00 51.88 82 SER A O 1
ATOM 559 N N . GLY A 1 83 ? 2.473 18.152 -17.031 1.00 51.97 83 GLY A N 1
ATOM 560 C CA . GLY A 1 83 ? 2.327 17.089 -18.013 1.00 51.97 83 GLY A CA 1
ATOM 561 C C . GLY A 1 83 ? 0.859 16.727 -18.207 1.00 51.97 83 GLY A C 1
ATOM 562 O O . GLY A 1 83 ? 0.082 16.632 -17.256 1.00 51.97 83 GLY A O 1
ATOM 563 N N . THR A 1 84 ? 0.455 16.545 -19.458 1.00 48.78 84 THR A N 1
ATOM 564 C CA . THR A 1 84 ? -0.855 15.988 -19.792 1.00 48.78 84 THR A CA 1
ATOM 565 C C . THR A 1 84 ? -0.911 14.548 -19.282 1.00 48.78 84 THR A C 1
ATOM 567 O O . THR A 1 84 ? 0.004 13.765 -19.537 1.00 48.78 84 THR A O 1
ATOM 570 N N . ARG A 1 85 ? -1.977 14.218 -18.546 1.00 60.00 85 ARG A N 1
ATOM 571 C CA . ARG A 1 85 ? -2.254 12.914 -17.936 1.00 60.00 85 ARG A CA 1
ATOM 572 C C . ARG A 1 85 ? -2.146 11.776 -18.956 1.00 60.00 85 ARG A C 1
ATOM 574 O O . ARG A 1 85 ? -3.136 11.412 -19.581 1.00 60.00 85 ARG A O 1
ATOM 581 N N . THR A 1 86 ? -0.983 11.150 -19.058 1.00 58.88 86 THR A N 1
ATOM 582 C CA . THR A 1 86 ? -0.892 9.784 -19.587 1.00 58.88 86 THR A CA 1
ATOM 583 C C . THR A 1 86 ? -0.566 8.876 -18.417 1.00 58.88 86 THR A C 1
ATOM 585 O O . THR A 1 86 ? 0.505 8.300 -18.321 1.00 58.88 86 THR A O 1
ATOM 588 N N . VAL A 1 87 ? -1.482 8.822 -17.447 1.00 68.31 87 VAL A N 1
ATOM 589 C CA . VAL A 1 87 ? -1.380 7.818 -16.389 1.00 68.31 87 VAL A CA 1
ATOM 590 C C . VAL A 1 87 ? -1.845 6.515 -17.010 1.00 68.31 87 VAL A C 1
ATOM 592 O O . VAL A 1 87 ? -2.999 6.401 -17.425 1.00 68.31 87 VAL A O 1
ATOM 595 N N . HIS A 1 88 ? -0.932 5.562 -17.125 1.00 82.00 88 HIS A N 1
ATOM 596 C CA . HIS A 1 88 ? -1.211 4.285 -17.759 1.00 82.00 88 HIS A CA 1
ATOM 597 C C . HIS A 1 88 ? -1.874 3.358 -16.733 1.00 82.00 88 HIS A C 1
ATOM 599 O O . HIS A 1 88 ? -1.213 2.996 -15.754 1.00 82.00 88 HIS A O 1
ATOM 605 N N . PRO A 1 89 ? -3.159 2.989 -16.898 1.00 89.88 89 PRO A N 1
ATOM 606 C CA . PRO A 1 89 ? -3.778 2.010 -16.021 1.00 89.88 89 PRO A CA 1
ATOM 607 C C . PRO A 1 89 ? -3.085 0.664 -16.219 1.00 89.88 89 PRO A C 1
ATOM 609 O O . PRO A 1 89 ? -2.908 0.186 -17.342 1.00 89.88 89 PRO A O 1
ATOM 612 N N . VAL A 1 90 ? -2.673 0.063 -15.112 1.00 92.94 90 VAL A N 1
ATOM 613 C CA . VAL A 1 90 ? -2.011 -1.234 -15.073 1.00 92.94 90 VAL A CA 1
ATOM 614 C C . VAL A 1 90 ? -2.742 -2.099 -14.064 1.00 92.94 90 VAL A C 1
ATOM 616 O O . VAL A 1 90 ? -2.999 -1.691 -12.931 1.00 92.94 90 VAL A O 1
ATOM 619 N N . SER A 1 91 ? -3.065 -3.324 -14.473 1.00 94.19 91 SER A N 1
ATOM 620 C CA . SER A 1 91 ? -3.609 -4.304 -13.544 1.00 94.19 91 SER A CA 1
ATOM 621 C C . SER A 1 91 ? -2.582 -4.616 -12.462 1.00 94.19 91 SER A C 1
ATOM 623 O O . SER A 1 91 ? -1.461 -5.013 -12.767 1.00 94.19 91 SER A O 1
ATOM 625 N N . GLY A 1 92 ? -2.993 -4.524 -11.204 1.00 93.81 92 GLY A N 1
ATOM 626 C CA . GLY A 1 92 ? -2.184 -4.879 -10.047 1.00 93.81 92 GLY A CA 1
ATOM 627 C C . GLY A 1 92 ? -1.653 -6.313 -10.085 1.00 93.81 92 GLY A C 1
ATOM 628 O O . GLY A 1 92 ? -0.593 -6.604 -9.551 1.00 93.81 92 GLY A O 1
ATOM 629 N N . ALA A 1 93 ? -2.355 -7.223 -10.759 1.00 93.44 93 ALA A N 1
ATOM 630 C CA . ALA A 1 93 ? -1.937 -8.615 -10.892 1.00 93.44 93 ALA A CA 1
ATOM 631 C C . ALA A 1 93 ? -0.982 -8.866 -12.079 1.00 93.44 93 ALA A C 1
ATOM 633 O O . ALA A 1 93 ? -0.686 -10.024 -12.376 1.00 93.44 93 ALA A O 1
ATOM 634 N N . VAL A 1 94 ? -0.525 -7.827 -12.797 1.00 94.25 94 VAL A N 1
ATOM 635 C CA . VAL A 1 94 ? 0.412 -8.025 -13.912 1.00 94.25 94 VAL A CA 1
ATOM 636 C C . VAL A 1 94 ? 1.765 -8.530 -13.384 1.00 94.25 94 VAL A C 1
ATOM 638 O O . VAL A 1 94 ? 2.316 -7.939 -12.447 1.00 94.25 94 VAL A O 1
ATOM 641 N N . PRO A 1 95 ? 2.333 -9.601 -13.971 1.00 94.50 95 PRO A N 1
ATOM 642 C CA . PRO A 1 95 ? 3.643 -10.093 -13.575 1.00 94.50 95 PRO A CA 1
ATOM 643 C C . PRO A 1 95 ? 4.709 -8.997 -13.610 1.00 94.50 95 PRO A C 1
ATOM 645 O O . PRO A 1 95 ? 4.887 -8.304 -14.612 1.00 94.50 95 PRO A O 1
ATOM 648 N N . GLY A 1 96 ? 5.434 -8.859 -12.503 1.00 93.31 96 GLY A N 1
ATOM 649 C CA . GLY A 1 96 ? 6.605 -7.994 -12.400 1.00 93.31 96 GLY A CA 1
ATOM 650 C C . GLY A 1 96 ? 6.307 -6.523 -12.136 1.00 93.31 96 GLY A C 1
ATOM 651 O O . GLY A 1 96 ? 7.245 -5.726 -12.118 1.00 93.31 96 GLY A O 1
ATOM 652 N N . LEU A 1 97 ? 5.052 -6.147 -11.869 1.00 95.44 97 LEU A N 1
ATOM 653 C CA . LEU A 1 97 ? 4.738 -4.832 -11.288 1.00 95.44 97 LEU A CA 1
ATOM 654 C C . LEU A 1 97 ? 5.424 -4.637 -9.928 1.00 95.44 97 LEU A C 1
ATOM 656 O O . LEU A 1 97 ? 5.867 -3.539 -9.580 1.00 95.44 97 LEU A O 1
ATOM 660 N N . TYR A 1 98 ? 5.526 -5.730 -9.181 1.00 97.19 98 TYR A N 1
ATOM 661 C CA . TYR A 1 98 ? 6.139 -5.780 -7.867 1.00 97.19 98 TYR A CA 1
ATOM 662 C C . TYR A 1 98 ? 7.478 -6.500 -7.897 1.00 97.19 98 TYR A C 1
ATOM 664 O O . TYR A 1 98 ? 7.760 -7.316 -8.781 1.00 97.19 98 TYR A O 1
ATOM 672 N N . GLY A 1 99 ? 8.294 -6.198 -6.898 1.00 95.94 99 GLY A N 1
ATOM 673 C CA . GLY A 1 99 ? 9.503 -6.936 -6.588 1.00 95.94 99 GLY A CA 1
ATOM 674 C C . GLY A 1 99 ? 9.564 -7.338 -5.122 1.00 95.94 99 GLY A C 1
ATOM 675 O O . GLY A 1 99 ? 8.726 -6.944 -4.307 1.00 95.94 99 GLY A O 1
ATOM 676 N N . GLY A 1 100 ? 10.583 -8.113 -4.791 1.00 93.94 100 GLY A N 1
ATOM 677 C CA . GLY A 1 100 ? 10.923 -8.480 -3.424 1.00 93.94 100 GLY A CA 1
ATOM 678 C C . GLY A 1 100 ? 12.148 -9.381 -3.397 1.00 93.94 100 GLY A C 1
ATOM 679 O O . GLY A 1 100 ? 12.652 -9.776 -4.443 1.00 93.94 100 GLY A O 1
ATOM 680 N N . THR A 1 101 ? 12.590 -9.743 -2.200 1.00 91.50 101 THR A N 1
ATOM 681 C CA . THR A 1 101 ? 13.656 -10.727 -2.004 1.00 91.50 101 THR A CA 1
ATOM 682 C C . THR A 1 101 ? 13.036 -12.011 -1.467 1.00 91.50 101 THR A C 1
ATOM 684 O O . THR A 1 101 ? 12.143 -11.988 -0.612 1.00 91.50 101 THR A O 1
ATOM 687 N N . ARG A 1 102 ? 13.486 -13.165 -1.968 1.00 86.31 102 ARG A N 1
ATOM 688 C CA . ARG A 1 102 ? 12.949 -14.461 -1.535 1.00 86.31 102 ARG A CA 1
ATOM 689 C C . ARG A 1 102 ? 13.119 -14.622 -0.020 1.00 86.31 102 ARG A C 1
ATOM 691 O O . ARG A 1 102 ? 14.201 -14.414 0.516 1.00 86.31 102 ARG A O 1
ATOM 698 N N . SER A 1 103 ? 12.040 -15.008 0.660 1.00 88.06 103 SER A N 1
ATOM 699 C CA . SER A 1 103 ? 11.999 -15.198 2.120 1.00 88.06 103 SER A CA 1
ATOM 700 C C . SER A 1 103 ? 12.231 -13.931 2.962 1.00 88.06 103 SER A C 1
ATOM 702 O O . SER A 1 103 ? 12.386 -14.037 4.179 1.00 88.06 103 SER A O 1
ATOM 704 N N . VAL A 1 104 ? 12.207 -12.735 2.360 1.00 90.88 104 VAL A N 1
ATOM 705 C CA . VAL A 1 104 ? 12.327 -11.453 3.069 1.00 90.88 104 VAL A CA 1
ATOM 706 C C . VAL A 1 104 ? 11.120 -10.578 2.738 1.00 90.88 104 VAL A C 1
ATOM 708 O O . VAL A 1 104 ? 10.994 -10.040 1.643 1.00 90.88 104 VAL A O 1
ATOM 711 N N . ALA A 1 105 ? 10.215 -10.426 3.704 1.00 92.62 105 ALA A N 1
ATOM 712 C CA . ALA A 1 105 ? 9.060 -9.547 3.555 1.00 92.62 105 ALA A CA 1
ATOM 713 C C . ALA A 1 105 ? 9.498 -8.075 3.479 1.00 92.62 105 ALA A C 1
ATOM 715 O O . ALA A 1 105 ? 10.236 -7.607 4.345 1.00 92.62 105 ALA A O 1
ATOM 716 N N . ALA A 1 106 ? 8.976 -7.321 2.508 1.00 95.06 106 ALA A N 1
ATOM 717 C CA . ALA A 1 106 ? 9.234 -5.880 2.400 1.00 95.06 106 ALA A CA 1
ATOM 718 C C . ALA A 1 106 ? 8.656 -5.074 3.582 1.00 95.06 106 ALA A C 1
ATOM 720 O O . ALA A 1 106 ? 9.088 -3.956 3.862 1.00 95.06 106 ALA A O 1
ATOM 721 N N . CYS A 1 107 ? 7.679 -5.644 4.291 1.00 96.88 107 CYS A N 1
ATOM 722 C CA . CYS A 1 107 ? 7.005 -5.031 5.426 1.00 96.88 107 CYS A CA 1
ATOM 723 C C . CYS A 1 107 ? 6.947 -5.995 6.608 1.00 96.88 107 CYS A C 1
ATOM 725 O O . CYS A 1 107 ? 6.701 -7.188 6.437 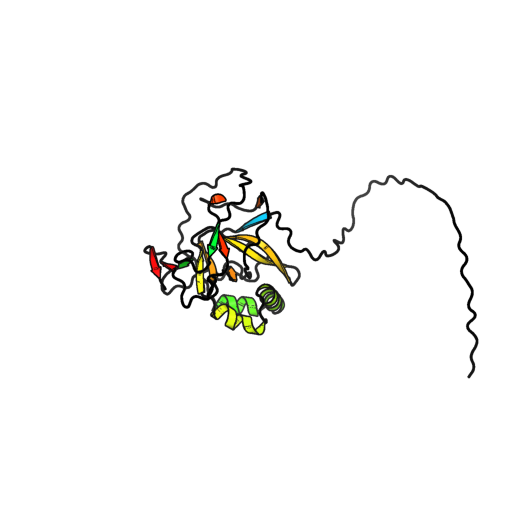1.00 96.88 107 CYS A O 1
ATOM 727 N N . ASP A 1 108 ? 7.110 -5.461 7.813 1.00 97.75 108 ASP A N 1
ATOM 728 C CA . ASP A 1 108 ? 6.889 -6.192 9.055 1.00 97.75 108 ASP A CA 1
ATOM 729 C C . ASP A 1 108 ? 5.395 -6.177 9.427 1.00 97.75 108 ASP A C 1
ATOM 731 O O . ASP A 1 108 ? 4.886 -5.210 10.006 1.00 97.75 108 ASP A O 1
ATOM 735 N N . VAL A 1 109 ? 4.670 -7.227 9.026 1.00 98.06 109 VAL A N 1
ATOM 736 C CA . VAL A 1 109 ? 3.203 -7.309 9.151 1.00 98.06 109 VAL A CA 1
ATOM 737 C C . VAL A 1 109 ? 2.769 -7.428 10.612 1.00 98.06 109 VAL A C 1
ATOM 739 O O . VAL A 1 109 ? 1.782 -6.801 11.014 1.00 98.06 109 VAL A O 1
ATOM 742 N N . GLU A 1 110 ? 3.501 -8.180 11.436 1.00 98.06 110 GLU A N 1
ATOM 743 C CA . GLU A 1 110 ? 3.206 -8.313 12.863 1.00 98.06 110 GLU A CA 1
ATOM 744 C C . GLU A 1 110 ? 3.383 -6.979 13.599 1.00 98.06 110 GLU A C 1
ATOM 746 O O . GLU A 1 110 ? 2.502 -6.559 14.364 1.00 98.06 110 GLU A O 1
ATOM 751 N N . LYS A 1 111 ? 4.478 -6.258 13.324 1.00 98.38 111 LYS A N 1
ATOM 752 C CA . LYS A 1 111 ? 4.707 -4.919 13.878 1.00 98.38 111 LYS A CA 1
ATOM 753 C C . LYS A 1 111 ? 3.648 -3.929 13.396 1.00 98.38 111 LYS A C 1
ATOM 755 O O . LYS A 1 111 ? 3.147 -3.148 14.202 1.00 98.38 111 LYS A O 1
ATOM 760 N N . GLN A 1 112 ? 3.268 -3.973 12.117 1.00 98.44 112 GLN A N 1
ATOM 761 C CA . GLN A 1 112 ? 2.232 -3.097 11.555 1.00 98.44 112 GLN A CA 1
ATOM 762 C C . GLN A 1 112 ? 0.876 -3.327 12.221 1.00 98.44 112 GLN A C 1
ATOM 764 O O . GLN A 1 112 ? 0.194 -2.367 12.578 1.00 98.44 112 GLN A O 1
ATOM 769 N N . THR A 1 113 ? 0.514 -4.595 12.428 1.00 98.44 113 THR A N 1
ATOM 770 C CA . THR A 1 113 ? -0.707 -4.986 13.140 1.00 98.44 113 THR A CA 1
ATOM 771 C C . THR A 1 113 ? -0.698 -4.431 14.559 1.00 98.44 113 THR A C 1
ATOM 773 O O . THR A 1 113 ? -1.641 -3.750 14.956 1.00 98.44 113 THR A O 1
ATOM 776 N N . THR A 1 114 ? 0.396 -4.647 15.292 1.00 98.38 114 THR A N 1
ATOM 777 C CA . THR A 1 114 ? 0.555 -4.154 16.666 1.00 98.38 114 THR A CA 1
ATOM 778 C C . THR A 1 114 ? 0.361 -2.639 16.724 1.00 98.38 114 THR A C 1
ATOM 780 O O . THR A 1 114 ? -0.515 -2.166 17.443 1.00 98.38 114 THR A O 1
ATOM 783 N N . LEU A 1 115 ? 1.093 -1.884 15.898 1.00 97.94 115 LEU A N 1
ATOM 784 C CA . LEU A 1 115 ? 1.032 -0.421 15.881 1.00 97.94 115 LEU A CA 1
ATOM 785 C C . LEU A 1 115 ? -0.352 0.126 15.498 1.00 97.94 115 LEU A C 1
ATOM 787 O O . LEU A 1 115 ? -0.772 1.137 16.053 1.00 97.94 115 LEU A O 1
ATOM 791 N N . LEU A 1 116 ? -1.061 -0.512 14.558 1.00 97.00 116 LEU A N 1
ATOM 792 C CA . LEU A 1 116 ? -2.409 -0.077 14.168 1.00 97.00 116 LEU A CA 1
ATOM 793 C C . LEU A 1 116 ? -3.447 -0.353 15.255 1.00 97.00 116 LEU A C 1
ATOM 795 O O . LEU A 1 116 ? -4.356 0.450 15.439 1.00 97.00 116 LEU A O 1
ATOM 799 N N . THR A 1 117 ? -3.328 -1.481 15.957 1.00 96.50 117 THR A N 1
ATOM 800 C CA . THR A 1 117 ? -4.313 -1.898 16.970 1.00 96.50 117 THR A CA 1
ATOM 801 C C . THR A 1 117 ? -4.095 -1.284 18.355 1.00 96.50 117 THR A C 1
ATOM 803 O O . THR A 1 117 ? -5.004 -1.343 19.181 1.00 96.50 117 THR A O 1
ATOM 806 N N . ASP A 1 118 ? -2.935 -0.669 18.600 1.00 97.62 118 ASP A N 1
ATOM 807 C CA . ASP A 1 118 ? -2.600 -0.024 19.877 1.00 97.62 118 ASP A CA 1
ATOM 808 C C . ASP A 1 118 ? -3.461 1.229 20.149 1.00 97.62 118 ASP A C 1
ATOM 810 O O . ASP A 1 118 ? -3.907 1.470 21.272 1.00 97.62 118 ASP A O 1
ATOM 814 N N . ASP A 1 119 ? -3.799 1.989 19.100 1.00 96.94 119 ASP A N 1
ATOM 815 C CA . ASP A 1 119 ? -4.716 3.133 19.176 1.00 96.94 119 ASP A CA 1
ATOM 816 C C . ASP A 1 119 ? -6.073 2.784 18.553 1.00 96.94 119 ASP A C 1
ATOM 818 O O . ASP A 1 119 ? -6.231 2.710 17.333 1.00 96.94 119 ASP A O 1
ATOM 822 N N . LYS A 1 120 ? -7.099 2.647 19.401 1.00 97.38 120 LYS A N 1
ATOM 823 C CA . LYS A 1 120 ? -8.466 2.308 18.974 1.00 97.38 120 LYS A CA 1
ATOM 824 C C . LYS A 1 120 ? -9.061 3.297 17.969 1.00 97.38 120 LYS A C 1
ATOM 826 O O . LYS A 1 120 ? -9.836 2.879 17.116 1.00 97.38 120 LYS A O 1
ATOM 831 N N . LYS A 1 121 ? -8.741 4.594 18.054 1.00 97.50 121 LYS A N 1
ATOM 832 C CA . LYS A 1 121 ? -9.285 5.596 17.120 1.00 97.50 121 LYS A CA 1
ATOM 833 C C . LYS A 1 121 ? -8.653 5.445 15.743 1.00 97.50 121 LYS A C 1
ATOM 835 O O . LYS A 1 121 ? -9.361 5.463 14.740 1.00 97.50 121 LYS A O 1
ATOM 840 N N . LYS A 1 122 ? -7.335 5.235 15.701 1.00 98.00 122 LYS A N 1
ATOM 841 C CA . LYS A 1 122 ? -6.620 4.943 14.455 1.00 98.00 122 LYS A CA 1
ATOM 842 C C . LYS A 1 122 ? -7.051 3.611 13.855 1.00 98.00 122 LYS A C 1
ATOM 844 O O . LYS A 1 122 ? -7.270 3.559 12.653 1.00 98.00 122 LYS A O 1
ATOM 849 N N . ALA A 1 123 ? -7.244 2.573 14.668 1.00 98.44 123 ALA A N 1
ATOM 850 C CA . ALA A 1 123 ? -7.776 1.295 14.206 1.00 98.44 123 ALA A CA 1
ATOM 851 C C . ALA A 1 123 ? -9.145 1.472 13.527 1.00 98.44 123 ALA A C 1
ATOM 853 O O . ALA A 1 123 ? -9.328 1.023 12.399 1.00 98.44 123 ALA A O 1
ATOM 854 N N . SER A 1 124 ? -10.081 2.185 14.162 1.00 98.50 124 SER A N 1
ATOM 855 C CA . SER A 1 124 ? -11.397 2.453 13.569 1.00 98.50 124 SER A CA 1
ATOM 856 C C . SER A 1 124 ? -11.308 3.258 12.270 1.00 98.50 124 SER A C 1
ATOM 858 O O . SER A 1 124 ? -11.914 2.864 11.280 1.00 98.50 124 SER A O 1
ATOM 860 N N . ALA A 1 125 ? -10.516 4.334 12.237 1.00 98.62 125 ALA A N 1
ATOM 861 C CA . ALA A 1 125 ? -10.346 5.146 11.030 1.00 98.62 125 ALA A CA 1
ATOM 862 C C . ALA A 1 125 ? -9.664 4.372 9.886 1.00 98.62 125 ALA A C 1
ATOM 864 O O . ALA A 1 125 ? -10.014 4.545 8.720 1.00 98.62 125 ALA A O 1
ATOM 865 N N . PHE A 1 126 ? -8.704 3.500 10.211 1.00 98.75 126 PHE A N 1
ATOM 866 C CA . PHE A 1 126 ? -8.069 2.613 9.240 1.00 98.75 126 PHE A CA 1
ATOM 867 C C . PHE A 1 126 ? -9.092 1.639 8.661 1.00 98.75 126 PHE A C 1
ATOM 869 O O . PHE A 1 126 ? -9.155 1.465 7.448 1.00 98.75 126 PHE A O 1
ATOM 876 N N . ALA A 1 127 ? -9.890 1.013 9.529 1.00 98.56 127 ALA A N 1
ATOM 877 C CA . ALA A 1 127 ? -10.892 0.032 9.143 1.00 98.56 127 ALA A CA 1
ATOM 878 C C . ALA A 1 127 ? -11.956 0.645 8.221 1.00 98.56 127 ALA A C 1
ATOM 880 O O . ALA A 1 127 ? -12.239 0.082 7.165 1.00 98.56 127 ALA A O 1
ATOM 881 N N . GLU A 1 128 ? -12.444 1.841 8.561 1.00 98.44 128 GLU A N 1
ATOM 882 C CA . GLU A 1 128 ? -13.378 2.610 7.735 1.00 98.44 128 GLU A CA 1
ATOM 883 C C . GLU A 1 128 ? -12.801 2.884 6.337 1.00 98.44 128 GLU A C 1
ATOM 885 O O . GLU A 1 128 ? -13.425 2.535 5.336 1.00 98.44 128 GLU A O 1
ATOM 890 N N . ALA A 1 129 ? -11.576 3.416 6.250 1.00 98.19 129 ALA A N 1
ATOM 891 C CA . ALA A 1 129 ? -10.923 3.686 4.965 1.00 98.19 129 ALA A CA 1
ATOM 892 C C . ALA A 1 129 ? -10.583 2.416 4.166 1.00 98.19 129 ALA A C 1
ATOM 894 O O . ALA A 1 129 ? -10.576 2.435 2.935 1.00 98.19 129 ALA A O 1
ATOM 895 N N . ALA A 1 130 ? -10.293 1.305 4.845 1.00 98.00 130 ALA A N 1
ATOM 896 C CA . ALA A 1 130 ? -10.011 0.020 4.212 1.00 98.00 130 ALA A CA 1
ATOM 897 C C . ALA A 1 130 ? -11.283 -0.751 3.805 1.00 98.00 130 ALA A C 1
ATOM 899 O O . ALA A 1 130 ? -11.172 -1.726 3.054 1.00 98.00 130 ALA A O 1
ATOM 900 N N . GLY A 1 131 ? -12.464 -0.323 4.267 1.00 97.81 131 GLY A N 1
ATOM 901 C CA . GLY A 1 131 ? -13.741 -0.994 4.022 1.00 97.81 131 GLY A CA 1
ATOM 902 C C . GLY A 1 131 ? -13.884 -2.319 4.776 1.00 97.81 131 GLY A C 1
ATOM 903 O O . GLY A 1 131 ? -14.411 -3.282 4.220 1.00 97.81 131 GLY A O 1
ATOM 904 N N . ILE A 1 132 ? -13.371 -2.389 6.007 1.00 98.38 132 ILE A N 1
ATOM 905 C CA . ILE A 1 132 ? -13.423 -3.570 6.884 1.00 98.38 132 ILE A CA 1
ATOM 906 C C . ILE A 1 132 ? -13.911 -3.184 8.285 1.00 98.38 132 ILE A C 1
ATOM 908 O O . ILE A 1 132 ? -13.918 -2.014 8.655 1.00 98.38 132 ILE A O 1
ATOM 912 N N . GLU A 1 133 ? -14.251 -4.173 9.108 1.00 98.00 133 GLU A N 1
ATOM 913 C CA . GLU A 1 133 ? -14.488 -3.973 10.539 1.00 98.00 133 GLU A CA 1
ATOM 914 C C . GLU A 1 133 ? -13.162 -3.899 11.310 1.00 98.00 133 GLU A C 1
ATOM 916 O O . GLU A 1 133 ? -12.213 -4.629 11.015 1.00 98.00 133 GLU A O 1
ATOM 921 N N . ALA A 1 134 ? -13.088 -3.087 12.370 1.00 97.62 134 ALA A N 1
ATOM 922 C CA . ALA A 1 134 ? -11.848 -2.909 13.141 1.00 97.62 134 ALA A CA 1
ATOM 923 C C . ALA A 1 134 ? -11.303 -4.224 13.734 1.00 97.62 134 ALA A C 1
ATOM 925 O O . ALA A 1 134 ? -10.092 -4.435 13.802 1.00 97.62 134 ALA A O 1
ATOM 926 N N . VAL A 1 135 ? -12.191 -5.152 14.104 1.00 97.69 135 VAL A N 1
ATOM 927 C CA . VAL A 1 135 ? -11.813 -6.488 14.597 1.00 97.69 135 VAL A CA 1
ATOM 928 C C . VAL A 1 135 ? -11.121 -7.346 13.526 1.00 97.69 135 VAL A C 1
ATOM 930 O O . VAL A 1 135 ? -10.394 -8.280 13.857 1.00 97.69 135 VAL A O 1
ATOM 933 N N . GLN A 1 136 ? -11.312 -7.031 12.242 1.00 98.56 136 GLN A N 1
ATOM 934 C CA . GLN A 1 136 ? -10.734 -7.774 11.123 1.00 98.56 136 GLN A CA 1
ATOM 935 C C . GLN A 1 136 ? -9.307 -7.335 10.784 1.00 98.56 136 GLN A C 1
ATOM 937 O O . GLN A 1 136 ? -8.643 -8.059 10.047 1.00 98.56 136 GLN A O 1
ATOM 942 N N . ILE A 1 137 ? -8.807 -6.212 11.321 1.00 98.62 137 ILE A N 1
ATOM 943 C CA . ILE A 1 137 ? -7.486 -5.652 10.971 1.00 98.62 137 ILE A CA 1
ATOM 944 C C . ILE A 1 137 ? -6.362 -6.704 11.016 1.00 98.62 137 ILE A C 1
ATOM 946 O O . ILE A 1 137 ? -5.660 -6.829 10.012 1.00 98.62 137 ILE A O 1
ATOM 950 N N . PRO A 1 138 ? -6.192 -7.516 12.083 1.00 98.62 138 PRO A N 1
ATOM 951 C CA . PRO A 1 138 ? -5.110 -8.502 12.120 1.00 98.62 138 PRO A CA 1
ATOM 952 C C . PRO A 1 138 ? -5.206 -9.548 11.003 1.00 98.62 138 PRO A C 1
ATOM 954 O O . PRO A 1 138 ? -4.211 -9.871 10.357 1.00 98.62 138 PRO A O 1
ATOM 957 N N . GLY A 1 139 ? -6.412 -10.069 10.749 1.00 98.62 139 GLY A N 1
ATOM 958 C CA . GLY A 1 139 ? -6.643 -11.058 9.694 1.00 98.62 139 GLY A CA 1
ATOM 959 C C . GLY A 1 139 ? -6.484 -10.462 8.297 1.00 98.62 139 GLY A C 1
ATOM 960 O O . GLY A 1 139 ? -5.896 -11.092 7.422 1.00 98.62 139 GLY A O 1
ATOM 961 N N . TYR A 1 140 ? -6.951 -9.226 8.115 1.00 98.56 140 TYR A N 1
ATOM 962 C CA . TYR A 1 140 ? -6.811 -8.477 6.877 1.00 98.56 140 TYR A CA 1
ATOM 963 C C . TYR A 1 140 ? -5.340 -8.259 6.529 1.00 98.56 140 TYR A C 1
ATOM 965 O O . TYR A 1 140 ? -4.914 -8.701 5.469 1.00 98.56 140 TYR A O 1
ATOM 973 N N . LEU A 1 141 ? -4.538 -7.684 7.432 1.00 98.62 141 LEU A N 1
ATOM 974 C CA . LEU A 1 141 ? -3.113 -7.432 7.182 1.00 98.62 141 LEU A CA 1
ATOM 975 C C . LEU A 1 141 ? -2.333 -8.722 6.912 1.00 98.62 141 LEU A C 1
ATOM 977 O O . LEU A 1 141 ? -1.502 -8.752 6.010 1.00 98.62 141 LEU A O 1
ATOM 981 N N . LYS A 1 142 ? -2.645 -9.804 7.636 1.00 98.19 142 LYS A N 1
ATOM 982 C CA . LYS A 1 142 ? -2.037 -11.126 7.425 1.00 98.19 142 LYS A CA 1
ATOM 983 C C . LYS A 1 142 ? -2.362 -11.734 6.054 1.00 98.19 142 LYS A C 1
ATOM 985 O O . LYS A 1 142 ? -1.604 -12.568 5.572 1.00 98.19 142 LYS A O 1
ATOM 990 N N . SER A 1 143 ? -3.481 -11.349 5.441 1.00 97.19 143 SER A N 1
ATOM 991 C CA . SER A 1 143 ? -3.872 -11.829 4.109 1.00 97.19 143 SER A CA 1
ATOM 992 C C . SER A 1 143 ? -3.167 -11.108 2.957 1.00 97.19 143 SER A C 1
ATOM 994 O O . SER A 1 143 ? -3.289 -11.541 1.813 1.00 97.19 143 SER A O 1
ATOM 996 N N . LEU A 1 144 ? -2.458 -10.011 3.241 1.00 97.88 144 LEU A N 1
ATOM 997 C CA . LEU A 1 144 ? -1.795 -9.196 2.230 1.00 97.88 144 LEU A CA 1
ATOM 998 C C . LEU A 1 144 ? -0.356 -9.664 1.990 1.00 97.88 144 LEU A C 1
ATOM 1000 O O . LEU A 1 144 ? 0.351 -10.067 2.914 1.00 97.88 144 LEU A O 1
ATOM 1004 N N . THR A 1 145 ? 0.102 -9.537 0.750 1.00 97.00 145 THR A N 1
ATOM 1005 C CA . THR A 1 145 ? 1.466 -9.868 0.337 1.00 97.00 145 THR A CA 1
ATOM 1006 C C . THR A 1 145 ? 2.386 -8.650 0.515 1.00 97.00 145 THR A C 1
ATOM 1008 O O . THR A 1 145 ? 2.111 -7.598 -0.068 1.00 97.00 145 THR A O 1
ATOM 1011 N N . PRO A 1 146 ? 3.476 -8.749 1.301 1.00 97.19 146 PRO A N 1
ATOM 1012 C CA . PRO A 1 146 ? 4.439 -7.662 1.484 1.00 97.19 146 PRO A CA 1
ATOM 1013 C C . PRO A 1 146 ? 5.458 -7.609 0.337 1.00 97.19 146 PRO A C 1
ATOM 1015 O O . PRO A 1 146 ? 6.310 -8.489 0.222 1.00 97.19 146 PRO A O 1
ATOM 1018 N N . VAL A 1 147 ? 5.408 -6.556 -0.481 1.00 97.12 147 VAL A N 1
ATOM 1019 C CA . VAL A 1 147 ? 6.240 -6.389 -1.691 1.00 97.12 147 VAL A CA 1
ATOM 1020 C C . VAL A 1 147 ? 6.747 -4.951 -1.845 1.00 97.12 147 VAL A C 1
ATOM 1022 O O . VAL A 1 147 ? 6.310 -4.049 -1.128 1.00 97.12 147 VAL A O 1
ATOM 1025 N N . VAL A 1 148 ? 7.655 -4.717 -2.794 1.00 96.81 148 VAL A N 1
ATOM 1026 C CA . VAL A 1 148 ? 8.076 -3.368 -3.209 1.00 96.81 148 VAL A CA 1
ATOM 1027 C C . VAL A 1 148 ? 7.523 -3.012 -4.587 1.00 96.81 148 VAL A C 1
ATOM 1029 O O . VAL A 1 148 ? 7.414 -3.862 -5.471 1.00 96.81 148 VAL A O 1
ATOM 1032 N N . LEU A 1 149 ? 7.182 -1.740 -4.788 1.00 97.00 149 LEU A N 1
ATOM 1033 C CA . LEU A 1 149 ? 6.824 -1.208 -6.105 1.00 97.00 149 LEU A CA 1
ATOM 1034 C C . LEU A 1 149 ? 8.054 -1.145 -7.019 1.00 97.00 149 LEU A C 1
ATOM 1036 O O . LEU A 1 149 ? 9.108 -0.691 -6.587 1.00 97.00 149 LEU A O 1
ATOM 1040 N N . ARG A 1 150 ? 7.928 -1.539 -8.291 1.00 95.50 150 ARG A N 1
ATOM 1041 C CA . ARG A 1 150 ? 9.018 -1.396 -9.284 1.00 95.50 15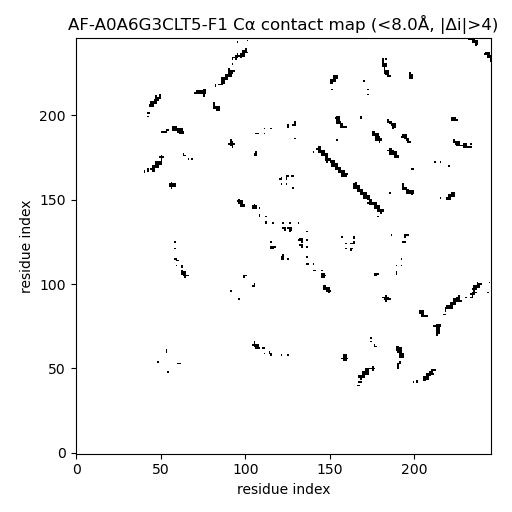0 ARG A CA 1
ATOM 1042 C C . ARG A 1 150 ? 8.893 -0.170 -10.186 1.00 95.50 150 ARG A C 1
ATOM 1044 O O . ARG A 1 150 ? 9.816 0.122 -10.940 1.00 95.50 150 ARG A O 1
ATOM 1051 N N . ALA A 1 151 ? 7.772 0.535 -10.106 1.00 94.75 151 ALA A N 1
ATOM 1052 C CA . ALA A 1 151 ? 7.497 1.757 -10.847 1.00 94.75 151 ALA A CA 1
ATOM 1053 C C . ALA A 1 151 ? 6.855 2.792 -9.920 1.00 94.75 151 ALA A C 1
ATOM 1055 O O . ALA A 1 151 ? 6.261 2.429 -8.900 1.00 94.75 151 ALA A O 1
ATOM 1056 N N . ASP A 1 152 ? 6.961 4.066 -10.295 1.00 95.81 152 ASP A N 1
ATOM 1057 C CA . ASP A 1 152 ? 6.238 5.141 -9.626 1.00 95.81 152 ASP A CA 1
ATOM 1058 C C . ASP A 1 152 ? 4.734 4.923 -9.833 1.00 95.81 152 ASP A C 1
ATOM 1060 O O . ASP A 1 152 ? 4.261 4.801 -10.965 1.00 95.81 152 ASP A O 1
ATOM 1064 N N . ALA A 1 153 ? 3.982 4.825 -8.739 1.00 95.69 153 ALA A N 1
ATOM 1065 C CA . ALA A 1 153 ? 2.614 4.318 -8.768 1.00 95.69 153 ALA A CA 1
ATOM 1066 C C . ALA A 1 153 ? 1.626 5.318 -8.173 1.00 95.69 153 ALA A C 1
ATOM 1068 O O . ALA A 1 153 ? 1.758 5.718 -7.014 1.00 95.69 153 ALA A O 1
ATOM 1069 N N . GLN A 1 154 ? 0.608 5.690 -8.947 1.00 95.50 154 GLN A N 1
ATOM 1070 C CA . GLN A 1 154 ? -0.499 6.497 -8.460 1.00 95.50 154 GLN A CA 1
ATOM 1071 C C . GLN A 1 154 ? -1.500 5.633 -7.684 1.00 95.50 154 GLN A C 1
ATOM 1073 O O . GLN A 1 154 ? -1.940 4.583 -8.156 1.00 95.50 154 GLN A O 1
ATOM 1078 N N . VAL A 1 155 ? -1.888 6.120 -6.508 1.00 96.00 155 VAL A N 1
ATOM 1079 C CA . VAL A 1 155 ? -2.875 5.517 -5.606 1.00 96.00 155 VAL A CA 1
ATOM 1080 C C . VAL A 1 155 ? -3.702 6.608 -4.923 1.00 96.00 155 VAL A C 1
ATOM 1082 O O . VAL A 1 155 ? -3.289 7.769 -4.848 1.00 96.00 155 VAL A O 1
ATOM 1085 N N . THR A 1 156 ? -4.836 6.223 -4.343 1.00 96.94 156 THR A N 1
ATOM 1086 C CA . THR A 1 156 ? -5.461 7.017 -3.280 1.00 96.94 156 THR A CA 1
ATOM 1087 C C . THR A 1 156 ? -4.819 6.628 -1.953 1.00 96.94 156 THR A C 1
ATOM 1089 O O . THR A 1 156 ? -4.842 5.459 -1.572 1.00 96.94 156 THR A O 1
ATOM 1092 N N . ASN A 1 157 ? -4.243 7.590 -1.240 1.00 97.75 157 ASN A N 1
ATOM 1093 C CA . ASN A 1 157 ? -3.671 7.398 0.090 1.00 97.75 157 ASN A CA 1
ATOM 1094 C C . ASN A 1 157 ? -4.564 8.087 1.129 1.00 97.75 157 ASN A C 1
ATOM 1096 O O . ASN A 1 157 ? -5.215 9.082 0.818 1.00 97.75 157 ASN A O 1
ATOM 1100 N N . HIS A 1 158 ? -4.606 7.567 2.353 1.00 98.25 158 HIS A N 1
ATOM 1101 C CA . HIS A 1 158 ? -5.418 8.131 3.424 1.00 98.25 158 HIS A CA 1
ATOM 1102 C C . HIS A 1 158 ? -4.551 8.500 4.622 1.00 98.25 158 HIS A C 1
ATOM 1104 O O . HIS A 1 158 ? -3.986 7.633 5.285 1.00 98.25 158 HIS A O 1
ATOM 1110 N N . GLY A 1 159 ? -4.462 9.794 4.916 1.00 97.94 159 GLY A N 1
ATOM 1111 C CA . GLY A 1 159 ? -3.774 10.297 6.102 1.00 97.94 159 GLY A CA 1
ATOM 1112 C C . GLY A 1 159 ? -4.725 10.344 7.292 1.00 97.94 159 GLY A C 1
ATOM 1113 O O . GLY A 1 159 ? -5.896 10.683 7.136 1.00 97.94 159 GLY A O 1
ATOM 1114 N N . TYR A 1 160 ? -4.241 10.036 8.489 1.00 98.06 160 TYR A N 1
ATOM 1115 C CA . TYR A 1 160 ? -5.014 10.209 9.712 1.00 98.06 160 TYR A CA 1
ATOM 1116 C C . TYR A 1 160 ? -4.932 11.655 10.207 1.00 98.06 160 TYR A C 1
ATOM 1118 O O . TYR A 1 160 ? -3.849 12.165 10.505 1.00 98.06 160 TYR A O 1
ATOM 1126 N N . SER A 1 161 ? -6.080 12.311 10.339 1.00 95.38 161 SER A N 1
ATOM 1127 C CA . SER A 1 161 ? -6.196 13.648 10.918 1.00 95.38 161 SER A CA 1
ATOM 1128 C C . SER A 1 161 ? -7.566 13.817 11.578 1.00 95.38 161 SER A C 1
ATOM 1130 O O . SER A 1 161 ? -8.558 13.226 11.157 1.00 95.38 161 SER A O 1
ATOM 1132 N N . ALA A 1 162 ? -7.617 14.582 12.673 1.00 92.31 162 ALA A N 1
ATOM 1133 C CA . ALA A 1 162 ? -8.856 14.904 13.392 1.00 92.31 162 ALA A CA 1
ATOM 1134 C C . ALA A 1 162 ? -9.755 13.697 13.769 1.00 92.31 162 ALA A C 1
ATOM 1136 O O . ALA A 1 162 ? -10.961 13.853 13.934 1.00 92.31 162 ALA A O 1
ATOM 1137 N N . GLY A 1 163 ? -9.180 12.502 13.957 1.00 93.75 163 GLY A N 1
ATOM 1138 C CA . GLY A 1 163 ? -9.936 11.296 14.322 1.00 93.75 163 GLY A CA 1
ATOM 1139 C C . GLY A 1 163 ? -10.456 10.471 13.144 1.00 93.75 163 GLY A C 1
ATOM 1140 O O . GLY A 1 163 ? -11.099 9.453 13.378 1.00 93.75 163 GLY A O 1
ATOM 1141 N N . SER A 1 164 ? -10.165 10.876 11.907 1.00 96.38 164 SER A N 1
ATOM 1142 C CA . SER A 1 164 ? -10.649 10.238 10.680 1.00 96.38 164 SER A CA 1
ATOM 1143 C C . SER A 1 164 ? -9.534 10.033 9.657 1.00 96.38 164 SER A C 1
ATOM 1145 O O . SER A 1 164 ? -8.481 10.672 9.713 1.00 96.38 164 SER A O 1
ATOM 1147 N N . ALA A 1 165 ? -9.780 9.149 8.696 1.00 97.50 165 ALA A N 1
ATOM 1148 C CA . ALA A 1 165 ? -8.945 8.992 7.518 1.00 97.50 165 ALA A CA 1
ATOM 1149 C C . ALA A 1 165 ? -9.357 10.014 6.444 1.00 97.50 165 ALA A C 1
ATOM 1151 O O . ALA A 1 165 ? -10.526 10.099 6.084 1.00 97.50 165 ALA A O 1
ATOM 1152 N N . THR A 1 166 ? -8.404 10.782 5.917 1.00 96.44 166 THR A N 1
ATOM 1153 C CA . THR A 1 166 ? -8.629 11.759 4.841 1.00 96.44 166 THR A CA 1
ATOM 1154 C C . THR A 1 166 ? -7.943 11.285 3.569 1.00 96.44 166 THR A C 1
ATOM 1156 O O . THR A 1 166 ? -6.719 11.139 3.554 1.00 96.44 166 THR A O 1
ATOM 1159 N N . ALA A 1 167 ? -8.722 11.050 2.513 1.00 96.06 167 ALA A N 1
ATOM 1160 C CA . ALA A 1 167 ? -8.218 10.623 1.212 1.00 96.06 167 ALA A CA 1
ATOM 1161 C C . ALA A 1 167 ? -7.491 11.759 0.473 1.00 96.06 167 ALA A C 1
ATOM 1163 O O . ALA A 1 167 ? -7.928 12.908 0.494 1.00 96.06 167 ALA A O 1
ATOM 1164 N N . PHE A 1 168 ? -6.413 11.421 -0.228 1.00 94.75 168 PHE A N 1
ATOM 1165 C CA . PHE A 1 168 ? -5.713 12.297 -1.165 1.00 94.75 168 PHE A CA 1
ATOM 1166 C C . PHE A 1 168 ? -5.064 11.473 -2.283 1.00 94.75 168 PHE A C 1
ATOM 1168 O O . PHE A 1 168 ? -4.729 10.300 -2.096 1.00 94.75 168 PHE A O 1
ATOM 1175 N N . GLN A 1 169 ? -4.878 12.078 -3.458 1.00 94.56 169 GLN A N 1
ATOM 1176 C CA . GLN A 1 169 ? -4.161 11.428 -4.553 1.00 94.56 169 GLN A CA 1
ATOM 1177 C C . GLN A 1 169 ? -2.655 11.501 -4.317 1.00 94.56 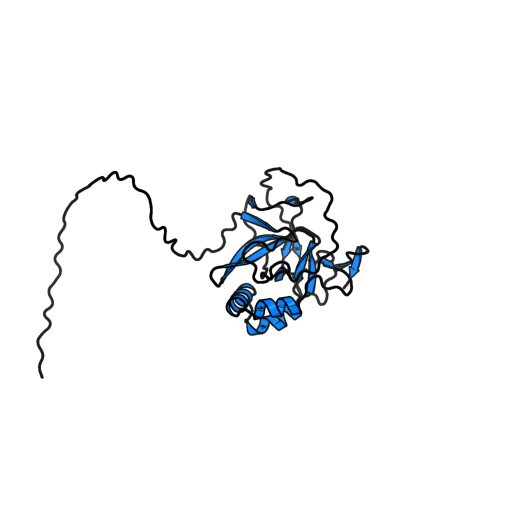169 GLN A C 1
ATOM 1179 O O . GLN A 1 169 ? -2.120 12.555 -3.965 1.00 94.56 169 GLN A O 1
ATOM 1184 N N . ALA A 1 170 ? -1.968 10.380 -4.518 1.00 95.50 170 ALA A N 1
ATOM 1185 C CA . ALA A 1 170 ? -0.537 10.279 -4.288 1.00 95.50 170 ALA A CA 1
ATOM 1186 C C . ALA A 1 170 ? 0.164 9.482 -5.383 1.00 95.50 170 ALA A C 1
ATOM 1188 O O . ALA A 1 170 ? -0.394 8.517 -5.898 1.00 95.50 170 ALA A O 1
ATOM 1189 N N . VAL A 1 171 ? 1.412 9.845 -5.672 1.00 96.06 171 VAL A N 1
ATOM 1190 C CA . VAL A 1 171 ? 2.359 9.013 -6.424 1.00 96.06 171 VAL A CA 1
ATOM 1191 C C . VAL A 1 171 ? 3.399 8.502 -5.446 1.00 96.06 171 VAL A C 1
ATOM 1193 O O . VAL A 1 171 ? 4.131 9.284 -4.839 1.00 96.06 171 VAL A O 1
ATOM 1196 N N . LEU A 1 172 ? 3.443 7.186 -5.278 1.00 97.38 172 LEU A N 1
ATOM 1197 C CA . LEU A 1 172 ? 4.450 6.505 -4.478 1.00 97.38 172 LEU A CA 1
ATOM 1198 C C . LEU A 1 172 ? 5.676 6.245 -5.348 1.00 97.38 172 LEU A C 1
ATOM 1200 O O . LEU A 1 172 ? 5.542 5.676 -6.429 1.00 97.38 172 LEU A O 1
ATOM 1204 N N . GLN A 1 173 ? 6.855 6.626 -4.862 1.00 97.31 173 GLN A N 1
ATOM 1205 C CA . GLN A 1 173 ? 8.121 6.335 -5.532 1.00 97.31 173 GLN A CA 1
ATOM 1206 C C . GLN A 1 173 ? 8.341 4.819 -5.684 1.00 97.31 173 GLN A C 1
ATOM 1208 O O . GLN A 1 173 ? 8.049 4.048 -4.760 1.00 97.31 173 GLN A O 1
ATOM 1213 N N . ALA A 1 174 ? 8.924 4.391 -6.803 1.00 95.94 174 ALA A N 1
ATOM 1214 C CA . ALA A 1 174 ? 9.471 3.046 -6.962 1.00 95.94 174 ALA A CA 1
ATOM 1215 C C . ALA A 1 174 ? 10.402 2.672 -5.784 1.00 95.94 174 ALA A C 1
ATOM 1217 O O . ALA A 1 174 ? 11.146 3.492 -5.254 1.00 95.94 174 ALA A O 1
ATOM 1218 N N . GLY A 1 175 ? 10.344 1.422 -5.334 1.00 95.12 175 GLY A N 1
ATOM 1219 C CA . GLY A 1 175 ? 11.0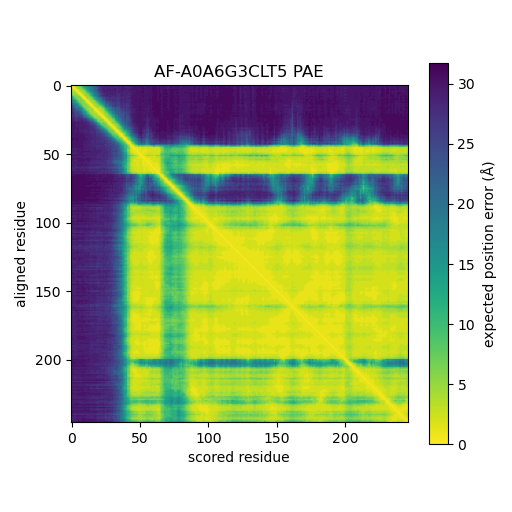09 0.943 -4.119 1.00 95.12 175 GLY A CA 1
ATOM 1220 C C . GLY A 1 175 ? 10.184 1.127 -2.840 1.00 95.12 175 GLY A C 1
ATOM 1221 O O . GLY A 1 175 ? 10.555 0.600 -1.794 1.00 95.12 175 GLY A O 1
ATOM 1222 N N . THR A 1 176 ? 9.036 1.814 -2.892 1.00 97.31 176 THR A N 1
ATOM 1223 C CA . THR A 1 176 ? 8.131 1.898 -1.736 1.00 97.31 176 THR A CA 1
ATOM 1224 C C . THR A 1 176 ? 7.595 0.509 -1.371 1.00 97.31 176 THR A C 1
ATOM 1226 O O . THR A 1 176 ? 6.987 -0.171 -2.200 1.00 97.31 176 THR A O 1
ATOM 1229 N N . ALA A 1 177 ? 7.776 0.120 -0.107 1.00 97.56 177 ALA A N 1
ATOM 1230 C CA . ALA A 1 177 ? 7.220 -1.104 0.461 1.00 97.56 177 ALA A CA 1
ATOM 1231 C C . ALA A 1 177 ? 5.712 -0.959 0.740 1.00 97.56 177 ALA A C 1
ATOM 1233 O O . ALA A 1 177 ? 5.267 -0.006 1.398 1.00 97.56 177 ALA A O 1
ATOM 1234 N N . VAL A 1 178 ? 4.931 -1.920 0.249 1.00 98.38 178 VAL A N 1
ATOM 1235 C CA . VAL A 1 178 ? 3.467 -1.950 0.336 1.00 98.38 178 VAL A CA 1
ATOM 1236 C C . VAL A 1 178 ? 2.955 -3.346 0.699 1.00 98.38 178 VAL A C 1
ATOM 1238 O O . VAL A 1 178 ? 3.574 -4.358 0.378 1.00 98.38 178 VAL A O 1
ATOM 1241 N N . LEU A 1 179 ? 1.790 -3.397 1.345 1.00 98.50 179 LEU A N 1
ATOM 1242 C CA . LEU A 1 179 ? 0.998 -4.619 1.486 1.00 98.50 179 LEU A CA 1
ATOM 1243 C C . LEU A 1 179 ? -0.059 -4.655 0.384 1.00 98.50 179 LEU A C 1
ATOM 1245 O O . LEU A 1 179 ? -0.824 -3.698 0.238 1.00 98.50 179 LEU A O 1
ATOM 1249 N N . VAL A 1 180 ? -0.100 -5.743 -0.377 1.00 98.44 180 VAL A N 1
ATOM 1250 C CA . VAL A 1 180 ? -0.909 -5.885 -1.594 1.00 98.44 180 VAL A CA 1
ATOM 1251 C C . VAL A 1 180 ? -1.948 -6.992 -1.419 1.00 98.44 180 VAL A C 1
ATOM 1253 O O . VAL A 1 180 ? -1.654 -8.021 -0.818 1.00 98.44 180 VAL A O 1
ATOM 1256 N N . ASP A 1 181 ? -3.175 -6.784 -1.902 1.00 97.69 181 ASP A N 1
ATOM 1257 C CA . ASP A 1 181 ? -4.220 -7.815 -1.838 1.00 97.69 181 ASP A CA 1
ATOM 1258 C C . ASP A 1 181 ? -4.104 -8.869 -2.952 1.00 97.69 181 ASP A C 1
ATOM 1260 O O . ASP A 1 181 ? -3.279 -8.773 -3.857 1.00 97.69 181 ASP A O 1
ATOM 1264 N N . SER A 1 182 ? -4.965 -9.889 -2.915 1.00 96.19 182 SER A N 1
ATOM 1265 C CA . SER A 1 182 ? -4.961 -10.978 -3.901 1.00 96.19 182 SER A CA 1
ATOM 1266 C C . SER A 1 182 ? -5.291 -10.537 -5.328 1.00 96.19 182 SER A C 1
ATOM 1268 O O . SER A 1 182 ? -5.075 -11.296 -6.264 1.00 96.19 182 SER A O 1
ATOM 1270 N N . ARG A 1 183 ? -5.808 -9.322 -5.543 1.00 97.06 183 ARG A N 1
ATOM 1271 C CA . ARG A 1 183 ? -6.001 -8.747 -6.885 1.00 97.06 183 ARG A CA 1
ATOM 1272 C C . ARG A 1 183 ? -4.828 -7.863 -7.295 1.00 97.06 183 ARG A C 1
ATOM 1274 O O . ARG A 1 183 ? -4.908 -7.179 -8.313 1.00 97.06 183 ARG A O 1
ATOM 1281 N N . GLY A 1 184 ? -3.752 -7.868 -6.517 1.00 97.06 184 GLY A N 1
ATOM 1282 C CA . GLY A 1 184 ? -2.586 -7.052 -6.772 1.00 97.06 184 GLY A CA 1
ATOM 1283 C C . GLY A 1 184 ? -2.815 -5.573 -6.467 1.00 97.06 184 GLY A C 1
ATOM 1284 O O . GLY A 1 184 ? -2.072 -4.753 -6.969 1.00 97.06 184 GLY A O 1
ATOM 1285 N N . MET A 1 185 ? -3.833 -5.176 -5.697 1.00 97.75 185 MET A N 1
ATOM 1286 C CA . MET A 1 185 ? -4.017 -3.761 -5.357 1.00 97.75 185 MET A CA 1
ATOM 1287 C C . MET A 1 185 ? -3.198 -3.395 -4.107 1.00 97.75 185 MET A C 1
ATOM 1289 O O . MET A 1 185 ? -3.365 -4.059 -3.081 1.00 97.75 185 MET A O 1
ATOM 1293 N N . PRO A 1 186 ? -2.361 -2.336 -4.114 1.00 98.38 186 PRO A N 1
ATOM 1294 C CA . PRO A 1 186 ? -1.743 -1.812 -2.900 1.00 98.38 186 PRO A CA 1
ATOM 1295 C C . PRO A 1 186 ? -2.808 -1.364 -1.901 1.00 98.38 186 PRO A C 1
ATOM 1297 O O . PRO A 1 186 ? -3.676 -0.557 -2.231 1.00 98.38 186 PRO A O 1
ATOM 1300 N N . ARG A 1 187 ? -2.739 -1.889 -0.676 1.00 98.69 187 ARG A N 1
ATOM 1301 C CA . ARG A 1 187 ? -3.719 -1.643 0.392 1.00 98.69 187 ARG A CA 1
ATOM 1302 C C . ARG A 1 187 ? -3.148 -0.955 1.617 1.00 98.69 187 ARG A C 1
ATOM 1304 O O . ARG A 1 187 ? -3.915 -0.336 2.347 1.00 98.69 187 ARG A O 1
ATOM 1311 N N . VAL A 1 188 ? -1.841 -1.050 1.857 1.00 98.69 188 VAL A N 1
ATOM 1312 C CA . VAL A 1 188 ? -1.168 -0.348 2.960 1.00 98.69 188 VAL A CA 1
ATOM 1313 C C . VAL A 1 188 ? 0.213 0.105 2.515 1.00 98.69 188 VAL A C 1
ATOM 1315 O O . VAL A 1 188 ? 0.946 -0.672 1.905 1.00 98.69 188 VAL A O 1
ATOM 1318 N N . ARG A 1 189 ? 0.594 1.339 2.854 1.00 98.44 189 ARG A N 1
ATOM 1319 C CA . ARG A 1 189 ? 1.969 1.830 2.689 1.00 98.44 189 ARG A CA 1
ATOM 1320 C C . ARG A 1 189 ? 2.765 1.610 3.971 1.00 98.44 189 ARG A C 1
ATOM 1322 O O . ARG A 1 189 ? 2.466 2.219 4.995 1.00 98.44 189 ARG A O 1
ATOM 1329 N N . CYS A 1 190 ? 3.818 0.803 3.920 1.00 97.69 190 CYS A N 1
ATOM 1330 C CA . CYS A 1 190 ? 4.514 0.353 5.131 1.00 97.69 190 CYS A CA 1
ATOM 1331 C C . CYS A 1 190 ? 5.359 1.447 5.805 1.00 97.69 190 CYS A C 1
ATOM 1333 O O . CYS A 1 190 ? 5.644 1.362 6.995 1.00 97.69 190 CYS A O 1
ATOM 1335 N N . ALA A 1 191 ? 5.708 2.517 5.084 1.00 96.94 191 ALA A N 1
ATOM 1336 C CA . ALA A 1 191 ? 6.408 3.671 5.654 1.00 96.94 191 ALA A CA 1
ATOM 1337 C C . ALA A 1 191 ? 5.569 4.456 6.688 1.00 96.94 191 ALA A C 1
ATOM 1339 O O . ALA A 1 191 ? 6.137 5.152 7.529 1.00 96.94 191 ALA A O 1
ATOM 1340 N N . CYS A 1 192 ? 4.236 4.354 6.635 1.00 97.44 192 CYS A N 1
ATOM 1341 C CA . CYS A 1 192 ? 3.330 5.150 7.472 1.00 97.44 192 CYS A CA 1
ATOM 1342 C C . CYS A 1 192 ? 2.081 4.413 7.980 1.00 97.44 192 CYS A C 1
ATOM 1344 O O . CYS A 1 192 ? 1.310 4.985 8.747 1.00 97.44 192 CYS A O 1
ATOM 1346 N N . GLY A 1 193 ? 1.847 3.169 7.558 1.00 98.06 193 GLY A N 1
ATOM 1347 C CA . GLY A 1 193 ? 0.666 2.386 7.932 1.00 98.06 193 GLY A CA 1
ATOM 1348 C C . GLY A 1 193 ? -0.643 2.861 7.304 1.00 98.06 193 GLY A C 1
ATOM 1349 O O . GLY A 1 193 ? -1.706 2.370 7.678 1.00 98.06 193 GLY A O 1
ATOM 1350 N N . ASN A 1 194 ? -0.590 3.820 6.379 1.00 98.62 194 ASN A N 1
ATOM 1351 C CA . ASN A 1 194 ? -1.786 4.408 5.790 1.00 98.62 194 ASN A CA 1
ATOM 1352 C C . ASN A 1 194 ? -2.508 3.398 4.885 1.00 98.62 194 ASN A C 1
ATOM 1354 O O . ASN A 1 194 ? -1.837 2.725 4.089 1.00 98.62 194 ASN A O 1
ATOM 1358 N N . PRO A 1 195 ? -3.852 3.316 4.948 1.00 98.62 195 PRO A N 1
ATOM 1359 C CA . PRO A 1 195 ? -4.616 2.513 4.013 1.00 98.62 195 PRO A CA 1
ATOM 1360 C C . PRO A 1 195 ? -4.594 3.157 2.622 1.00 98.62 195 PRO A C 1
ATOM 1362 O O . PRO A 1 195 ? -4.673 4.379 2.464 1.00 98.62 195 PRO A O 1
ATOM 1365 N N . LEU A 1 196 ? -4.485 2.313 1.604 1.00 98.56 196 LEU A N 1
ATOM 1366 C CA . LEU A 1 196 ? -4.421 2.689 0.197 1.00 98.56 196 LEU A CA 1
ATOM 1367 C C . LEU A 1 196 ? -5.652 2.164 -0.551 1.00 98.56 196 LEU A C 1
ATOM 1369 O O . LEU A 1 196 ? -6.190 1.099 -0.231 1.00 98.56 196 LEU A O 1
ATOM 1373 N N . GLY A 1 197 ? -6.074 2.917 -1.561 1.00 96.94 197 GLY A N 1
ATOM 1374 C CA . GLY A 1 197 ? -7.167 2.576 -2.461 1.00 96.94 197 GLY A CA 1
ATOM 1375 C C . GLY A 1 197 ? -6.826 2.874 -3.924 1.00 96.94 197 GLY A C 1
ATOM 1376 O O . GLY A 1 197 ? -5.780 3.473 -4.203 1.00 96.94 197 GLY A O 1
ATOM 1377 N N . PRO A 1 198 ? -7.684 2.442 -4.868 1.00 95.19 198 PRO A N 1
ATOM 1378 C CA . PRO A 1 198 ? -7.491 2.697 -6.293 1.00 95.19 198 PRO A CA 1
ATOM 1379 C C . PRO A 1 198 ? -7.300 4.192 -6.573 1.00 95.19 198 PRO A C 1
ATOM 1381 O O . PRO A 1 198 ? -7.921 5.013 -5.888 1.00 95.19 198 PRO A O 1
ATOM 1384 N N . PRO A 1 199 ? -6.439 4.572 -7.529 1.00 92.94 199 PRO A N 1
ATOM 1385 C CA . PRO A 1 199 ? -6.273 5.968 -7.903 1.00 92.94 199 PRO A CA 1
ATOM 1386 C C . PRO A 1 199 ? -7.582 6.526 -8.464 1.00 92.94 199 PRO A C 1
ATOM 1388 O O . PRO A 1 199 ? -8.321 5.832 -9.161 1.00 92.94 199 PRO A O 1
ATOM 1391 N N . VAL A 1 200 ? -7.852 7.798 -8.183 1.00 88.31 200 VAL A N 1
ATOM 1392 C CA . VAL A 1 200 ? -8.945 8.531 -8.826 1.00 88.31 200 VAL A CA 1
ATOM 1393 C C . VAL A 1 200 ? -8.351 9.347 -9.958 1.00 88.31 200 VAL A C 1
ATOM 1395 O O . VAL A 1 200 ? -7.413 10.129 -9.775 1.00 88.31 200 VAL A O 1
ATOM 1398 N N . ALA A 1 201 ? -8.895 9.154 -11.153 1.00 72.25 201 ALA A N 1
ATOM 1399 C CA . ALA A 1 201 ? -8.512 9.945 -12.299 1.00 72.25 201 ALA A CA 1
ATOM 1400 C C . ALA A 1 201 ? -9.224 11.299 -12.282 1.00 72.25 201 ALA A C 1
ATOM 1402 O O . ALA A 1 201 ? -10.436 11.355 -12.441 1.00 72.25 201 ALA A O 1
ATOM 1403 N N . ALA A 1 202 ? -8.464 12.378 -12.091 1.00 67.25 202 ALA A N 1
ATOM 1404 C CA . ALA A 1 202 ? -8.918 13.723 -12.425 1.00 67.25 202 ALA A CA 1
ATOM 1405 C C . ALA A 1 202 ? -8.760 13.952 -13.933 1.00 67.25 202 ALA A C 1
ATOM 1407 O O . ALA A 1 202 ? -7.722 13.587 -14.504 1.00 67.25 202 ALA A O 1
ATOM 1408 N N . ASP A 1 203 ? -9.771 14.555 -14.552 1.00 61.97 203 ASP A N 1
ATOM 1409 C CA . ASP A 1 203 ? -9.722 14.995 -15.943 1.00 61.97 203 ASP A CA 1
ATOM 1410 C C . ASP A 1 203 ? -8.805 16.224 -16.085 1.00 61.97 203 ASP A C 1
ATOM 1412 O O . ASP A 1 203 ? -8.808 17.123 -15.247 1.00 61.97 203 ASP A O 1
ATOM 1416 N N . GLY A 1 204 ? -8.027 16.293 -17.170 1.00 65.44 204 GLY A N 1
ATOM 1417 C CA . GLY A 1 204 ? -7.190 17.457 -17.484 1.00 65.44 204 GLY A CA 1
ATOM 1418 C C . GLY A 1 204 ? -5.765 17.422 -16.911 1.00 65.44 204 GLY A C 1
ATOM 1419 O O . GLY A 1 204 ? -5.174 16.359 -16.713 1.00 65.44 204 GLY A O 1
ATOM 1420 N N . LYS A 1 205 ? -5.162 18.609 -16.753 1.00 67.06 205 LYS A N 1
ATOM 1421 C CA . LYS A 1 205 ? -3.799 18.775 -16.220 1.00 67.06 205 LYS A CA 1
ATOM 1422 C C . LYS A 1 205 ? -3.841 18.733 -14.697 1.00 67.06 205 LYS A C 1
ATOM 1424 O O . LYS A 1 205 ? -4.612 19.475 -14.100 1.00 67.06 205 LYS A O 1
ATOM 1429 N N . VAL A 1 206 ? -2.977 17.924 -14.093 1.00 77.75 206 VAL A N 1
ATOM 1430 C CA . VAL A 1 206 ? -2.879 17.778 -12.637 1.00 77.75 206 VAL A CA 1
ATOM 1431 C C . VAL A 1 206 ? -1.524 18.290 -12.177 1.00 77.75 206 VAL A C 1
ATOM 1433 O O . VAL A 1 206 ? -0.496 17.957 -12.770 1.00 77.75 206 VAL A O 1
ATOM 1436 N N . ALA A 1 207 ? -1.505 19.101 -11.123 1.00 83.62 207 ALA A N 1
ATOM 1437 C CA . ALA A 1 207 ? -0.254 19.551 -10.537 1.00 83.62 207 ALA A CA 1
ATOM 1438 C C . ALA A 1 207 ? 0.306 18.468 -9.607 1.00 83.62 207 ALA A C 1
ATOM 1440 O O . ALA A 1 207 ? -0.382 17.941 -8.731 1.00 83.62 207 ALA A O 1
ATOM 1441 N N . HIS A 1 208 ? 1.577 18.121 -9.803 1.00 88.50 208 HIS A N 1
ATOM 1442 C CA . HIS A 1 208 ? 2.285 17.191 -8.931 1.00 88.50 208 HIS A CA 1
ATOM 1443 C C . HIS A 1 208 ? 3.090 17.999 -7.913 1.00 88.50 208 HIS A C 1
ATOM 1445 O O . HIS A 1 208 ? 3.948 18.800 -8.291 1.00 88.50 208 HIS A O 1
ATOM 1451 N N . ARG A 1 209 ? 2.792 17.813 -6.625 1.00 90.56 209 ARG A N 1
ATOM 1452 C CA . ARG A 1 209 ? 3.389 18.577 -5.520 1.00 90.56 209 ARG A CA 1
ATOM 1453 C C . ARG A 1 209 ? 4.193 17.688 -4.586 1.00 90.56 209 ARG A C 1
ATOM 1455 O O . ARG A 1 209 ? 3.858 16.529 -4.383 1.00 90.56 209 ARG A O 1
ATOM 1462 N N . GLY A 1 210 ? 5.208 18.265 -3.954 1.00 90.44 210 GLY A N 1
ATOM 1463 C CA . GLY A 1 210 ? 6.103 17.560 -3.038 1.00 90.44 210 GLY A CA 1
ATOM 1464 C C . GLY A 1 210 ? 7.494 17.358 -3.625 1.00 90.44 210 GLY A C 1
ATOM 1465 O O . GLY A 1 210 ? 7.802 17.831 -4.718 1.00 90.44 210 GLY A O 1
ATOM 1466 N N . GLU A 1 211 ? 8.341 16.686 -2.855 1.00 90.88 211 GLU A N 1
ATOM 1467 C CA . GLU A 1 211 ? 9.724 16.408 -3.229 1.00 90.88 211 GLU A CA 1
ATOM 1468 C C . GLU A 1 211 ? 9.783 15.405 -4.388 1.00 90.88 211 GLU A C 1
ATOM 1470 O O . GLU A 1 211 ? 9.191 14.325 -4.322 1.00 90.88 211 GLU A O 1
ATOM 1475 N N . ARG A 1 212 ? 10.507 15.777 -5.448 1.00 91.50 212 ARG A N 1
ATOM 1476 C CA . ARG A 1 212 ? 10.839 14.885 -6.563 1.00 91.50 212 ARG A CA 1
ATOM 1477 C C . ARG A 1 212 ? 12.097 14.096 -6.234 1.00 91.50 212 ARG A C 1
ATOM 1479 O O . ARG A 1 212 ? 12.987 14.590 -5.550 1.00 91.50 212 ARG A O 1
ATOM 1486 N N . TRP A 1 213 ? 12.191 12.892 -6.781 1.00 93.38 213 TRP A N 1
ATOM 1487 C CA . TRP A 1 213 ? 13.368 12.036 -6.669 1.00 93.38 213 TRP A CA 1
ATOM 1488 C C . TRP A 1 213 ? 14.134 11.948 -7.997 1.00 93.38 213 TRP A C 1
ATOM 1490 O O . TRP A 1 213 ? 13.552 12.160 -9.063 1.00 93.38 213 TRP A O 1
ATOM 1500 N N . PRO A 1 214 ? 15.428 11.583 -7.953 1.00 90.94 214 PRO A N 1
ATOM 1501 C CA . PRO A 1 214 ? 16.172 11.091 -9.106 1.00 90.94 214 PRO A CA 1
ATOM 1502 C C . PRO A 1 214 ? 15.367 10.137 -9.991 1.00 90.94 214 PRO A C 1
ATOM 1504 O O . PRO A 1 214 ? 14.880 9.106 -9.526 1.00 90.94 214 PRO A O 1
ATOM 1507 N N . GLY A 1 215 ? 15.238 10.472 -11.275 1.00 87.19 215 GLY A N 1
ATOM 1508 C CA . GLY A 1 215 ? 14.519 9.641 -12.241 1.00 87.19 215 GLY A CA 1
ATOM 1509 C C . GLY A 1 215 ? 12.993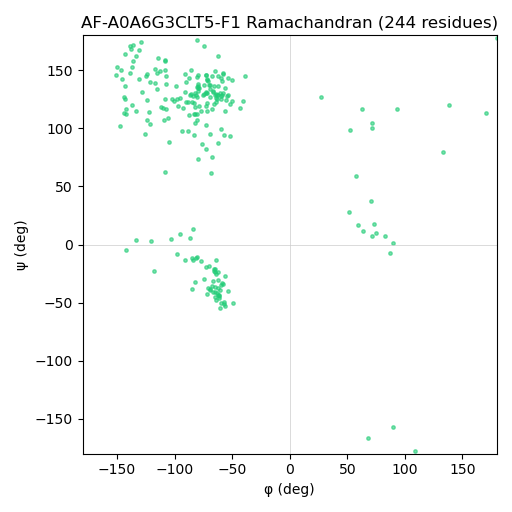 9.676 -12.121 1.00 87.19 215 GLY A C 1
ATOM 1510 O O . GLY A 1 215 ? 12.343 8.868 -12.782 1.00 87.19 215 GLY A O 1
ATOM 1511 N N . TYR A 1 216 ? 12.420 10.581 -11.325 1.00 91.38 216 TYR A N 1
ATOM 1512 C CA . TYR A 1 216 ?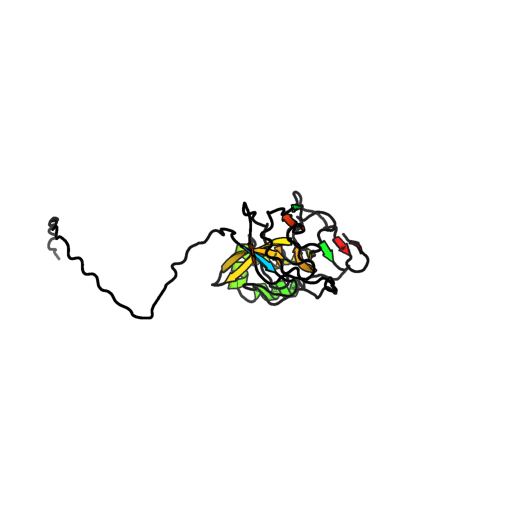 10.991 10.880 -11.378 1.00 91.38 216 TYR A CA 1
ATOM 1513 C C . TYR A 1 216 ? 10.605 11.355 -12.785 1.00 91.38 216 TYR A C 1
ATOM 1515 O O . TYR A 1 216 ? 11.218 12.272 -13.325 1.00 91.38 216 TYR A O 1
ATOM 1523 N N . ASP A 1 217 ? 9.579 10.739 -13.365 1.00 89.88 217 ASP A N 1
ATOM 1524 C CA . ASP A 1 217 ? 9.080 11.080 -14.695 1.00 89.88 217 ASP A CA 1
ATOM 1525 C C . ASP A 1 217 ? 7.552 10.924 -14.724 1.00 89.88 217 ASP A C 1
ATOM 1527 O O . ASP A 1 217 ? 7.052 9.797 -14.610 1.00 89.88 217 ASP A O 1
ATOM 1531 N N . PRO A 1 218 ? 6.788 12.022 -14.883 1.00 86.88 218 PRO A N 1
ATOM 1532 C CA . PRO A 1 218 ? 5.333 11.966 -14.867 1.00 86.88 218 PRO A CA 1
ATOM 1533 C C . PRO A 1 218 ? 4.737 11.113 -15.996 1.00 86.88 218 PRO A C 1
ATOM 1535 O O . PRO A 1 218 ? 3.626 10.611 -15.836 1.00 86.88 218 PRO A O 1
ATOM 1538 N N . ALA A 1 219 ? 5.455 10.906 -17.106 1.00 85.81 219 ALA A N 1
ATOM 1539 C CA . ALA A 1 219 ? 5.006 10.057 -18.208 1.00 85.81 219 ALA A CA 1
ATOM 1540 C C . ALA A 1 219 ? 5.164 8.552 -17.919 1.00 85.81 219 ALA A C 1
ATOM 1542 O O . ALA A 1 219 ? 4.593 7.728 -18.631 1.00 85.81 219 ALA A O 1
ATOM 1543 N N . ARG A 1 220 ? 5.922 8.173 -16.880 1.00 89.06 220 ARG A N 1
ATOM 1544 C CA . ARG A 1 220 ? 6.157 6.769 -16.487 1.00 89.06 220 ARG A CA 1
ATOM 1545 C C . ARG A 1 220 ? 5.355 6.326 -15.264 1.00 89.06 220 ARG A C 1
ATOM 1547 O O . ARG A 1 220 ? 5.523 5.198 -14.804 1.00 89.06 220 ARG A O 1
ATOM 1554 N N . ILE A 1 221 ? 4.475 7.185 -14.752 1.00 91.69 221 ILE A N 1
ATOM 1555 C CA . ILE A 1 221 ? 3.609 6.855 -13.619 1.00 91.69 221 ILE A CA 1
ATOM 1556 C C . ILE A 1 221 ? 2.534 5.858 -14.058 1.00 91.69 221 ILE A C 1
ATOM 1558 O O . ILE A 1 221 ? 1.812 6.075 -15.035 1.00 91.69 221 ILE A O 1
ATOM 1562 N N . VAL A 1 222 ? 2.381 4.787 -13.282 1.00 93.88 222 VAL A N 1
ATOM 1563 C CA . VAL A 1 222 ? 1.315 3.797 -13.479 1.00 93.88 222 VAL A CA 1
ATOM 1564 C C . VAL A 1 222 ? 0.153 4.050 -12.521 1.00 93.88 222 VAL A C 1
ATOM 1566 O O . VAL A 1 222 ? 0.365 4.297 -11.336 1.00 93.88 222 VAL A O 1
ATOM 1569 N N . ALA A 1 223 ? -1.087 3.961 -13.004 1.00 93.69 223 ALA A N 1
ATOM 1570 C CA . ALA A 1 223 ? -2.261 3.851 -12.136 1.00 93.69 223 ALA A CA 1
ATOM 1571 C C . ALA A 1 223 ? -2.492 2.376 -11.838 1.00 93.69 223 ALA A C 1
ATOM 1573 O O . ALA A 1 223 ? -2.858 1.617 -12.734 1.00 93.69 223 ALA A O 1
ATOM 1574 N N . VAL A 1 224 ? -2.272 1.963 -10.593 1.00 93.69 224 VAL A N 1
ATOM 1575 C CA . VAL A 1 224 ? -2.490 0.566 -10.217 1.00 93.69 224 VAL A CA 1
ATOM 1576 C C . VAL A 1 224 ? -3.965 0.350 -9.921 1.00 93.69 224 VAL A C 1
ATOM 1578 O O . VAL A 1 224 ? -4.512 0.942 -8.992 1.00 93.69 224 VAL A O 1
ATOM 1581 N N . GLU A 1 225 ? -4.597 -0.522 -10.696 1.00 92.81 225 GLU A N 1
ATOM 1582 C CA . GLU A 1 225 ? -5.998 -0.898 -10.528 1.00 92.81 225 GLU A CA 1
ATOM 1583 C C . GLU A 1 225 ? -6.119 -2.361 -10.087 1.00 92.81 225 GLU A C 1
ATOM 1585 O O . GLU A 1 225 ? -5.294 -3.192 -10.476 1.00 92.81 225 GLU A O 1
ATOM 1590 N N . PRO A 1 226 ? -7.151 -2.735 -9.311 1.00 94.50 226 PRO A N 1
ATOM 1591 C CA . PRO A 1 226 ? -7.356 -4.128 -8.938 1.00 94.50 226 PRO A CA 1
ATOM 1592 C C . PRO A 1 226 ? -7.458 -5.033 -10.173 1.00 94.50 226 PRO A C 1
ATOM 1594 O O . PRO A 1 226 ? -8.190 -4.745 -11.119 1.00 94.50 226 PRO A O 1
ATOM 1597 N N . GLY A 1 227 ? -6.769 -6.172 -10.149 1.00 92.44 227 GLY A N 1
ATOM 1598 C CA . GLY A 1 227 ? -6.942 -7.222 -11.145 1.00 92.44 227 GLY A CA 1
ATOM 1599 C C . GLY A 1 227 ? -8.381 -7.734 -11.211 1.00 92.44 227 GLY A C 1
ATOM 1600 O O . GLY A 1 227 ? -9.094 -7.798 -10.211 1.00 92.44 227 GLY A O 1
ATOM 1601 N N . VAL A 1 228 ? -8.813 -8.134 -12.409 1.00 90.44 228 VAL A N 1
ATOM 1602 C CA . VAL A 1 228 ? -10.190 -8.601 -12.659 1.00 90.44 228 VAL A CA 1
ATOM 1603 C C . VAL A 1 228 ? -10.517 -9.867 -11.858 1.00 90.44 228 VAL A C 1
ATOM 1605 O O . VAL A 1 228 ? -11.661 -10.085 -11.465 1.00 90.44 228 VAL A O 1
ATOM 1608 N N . LYS A 1 229 ? -9.509 -10.704 -11.592 1.00 89.62 229 LYS A N 1
ATOM 1609 C CA . LYS A 1 229 ? -9.620 -11.929 -10.794 1.00 89.62 229 LYS A CA 1
ATOM 1610 C C . LYS A 1 229 ? -8.622 -11.887 -9.646 1.00 89.62 229 LYS A C 1
ATOM 1612 O O . LYS A 1 229 ? -7.529 -11.349 -9.802 1.00 89.62 229 LYS A O 1
ATOM 1617 N N . ALA A 1 230 ? -9.000 -12.483 -8.518 1.00 91.19 230 ALA A N 1
ATOM 1618 C CA . ALA A 1 230 ? -8.046 -12.772 -7.458 1.00 91.19 230 ALA A CA 1
ATOM 1619 C C . ALA A 1 230 ? -7.016 -13.781 -7.981 1.00 91.19 230 ALA A C 1
ATOM 1621 O O . ALA A 1 230 ? -7.385 -14.835 -8.504 1.00 91.19 230 ALA A O 1
ATOM 1622 N N . ALA A 1 231 ? -5.746 -13.428 -7.862 1.00 87.12 231 ALA A N 1
ATOM 1623 C CA . ALA A 1 231 ? -4.626 -14.305 -8.113 1.00 87.12 231 ALA A CA 1
ATOM 1624 C C . ALA A 1 231 ? -4.397 -15.199 -6.888 1.00 87.12 231 ALA A C 1
ATOM 1626 O O . ALA A 1 231 ? -4.589 -14.783 -5.743 1.00 87.12 231 ALA A O 1
ATOM 1627 N N . THR A 1 232 ? -4.005 -16.447 -7.134 1.00 85.25 232 THR A N 1
ATOM 1628 C CA . THR A 1 232 ? -3.586 -17.371 -6.068 1.00 85.25 232 THR A CA 1
ATOM 1629 C C . THR A 1 232 ? -2.194 -17.012 -5.544 1.00 85.25 232 THR A C 1
ATOM 1631 O O . THR A 1 232 ? -1.910 -17.215 -4.368 1.00 85.25 232 THR A O 1
ATOM 1634 N N . SER A 1 233 ? -1.367 -16.436 -6.414 1.00 87.06 233 SER A N 1
ATOM 1635 C CA . SER A 1 233 ? 0.006 -15.991 -6.185 1.00 87.06 233 SER A CA 1
ATOM 1636 C C . SER A 1 233 ? 0.285 -14.749 -7.040 1.00 87.06 233 SER A C 1
ATOM 1638 O O . SER A 1 233 ? -0.319 -14.566 -8.102 1.00 87.06 233 SER A O 1
ATOM 1640 N N . LEU A 1 234 ? 1.172 -13.866 -6.573 1.00 92.31 234 LEU A N 1
ATOM 1641 C CA . LEU A 1 234 ? 1.636 -12.713 -7.346 1.00 92.31 234 LEU A CA 1
ATOM 1642 C C . LEU A 1 234 ? 3.002 -13.047 -7.934 1.00 92.31 234 LEU A C 1
ATOM 1644 O O . LEU A 1 234 ? 3.937 -13.324 -7.196 1.00 92.31 234 LEU A O 1
ATOM 1648 N N . ILE A 1 235 ? 3.134 -12.948 -9.255 1.00 94.94 235 ILE A N 1
ATOM 1649 C CA . ILE A 1 235 ? 4.426 -13.138 -9.913 1.00 94.94 235 ILE A CA 1
ATOM 1650 C C . ILE A 1 235 ? 5.232 -11.837 -9.793 1.00 94.94 235 ILE A C 1
ATOM 1652 O O . ILE A 1 235 ? 4.924 -10.840 -10.454 1.00 94.94 235 ILE A O 1
ATOM 1656 N N . ILE A 1 236 ? 6.261 -11.841 -8.947 1.00 95.75 236 ILE A N 1
ATOM 1657 C CA . ILE A 1 236 ? 7.111 -10.682 -8.644 1.00 95.75 236 ILE A CA 1
ATOM 1658 C C . ILE A 1 236 ? 8.547 -10.900 -9.136 1.00 95.75 236 ILE A C 1
ATOM 1660 O O . ILE A 1 236 ? 8.974 -12.027 -9.382 1.00 95.75 236 ILE A O 1
ATOM 1664 N N . VAL A 1 237 ? 9.309 -9.817 -9.284 1.00 96.62 237 VAL A N 1
ATOM 1665 C CA . VAL A 1 237 ? 10.734 -9.886 -9.653 1.00 96.62 237 VAL A CA 1
ATOM 1666 C C . VAL A 1 237 ? 11.604 -9.938 -8.397 1.00 96.62 237 VAL A C 1
ATOM 1668 O O . VAL A 1 237 ? 11.453 -9.107 -7.501 1.00 96.62 237 VAL A O 1
ATOM 1671 N N . ASN A 1 238 ? 12.544 -10.879 -8.349 1.00 94.00 238 ASN A N 1
ATOM 1672 C CA . ASN A 1 238 ? 13.591 -10.908 -7.340 1.00 94.00 238 ASN A CA 1
ATOM 1673 C C . ASN A 1 238 ? 14.508 -9.693 -7.512 1.00 94.00 238 ASN A C 1
ATOM 1675 O O . ASN A 1 238 ? 15.120 -9.522 -8.567 1.00 94.00 238 ASN A O 1
ATOM 1679 N N . THR A 1 239 ? 14.621 -8.854 -6.489 1.00 89.31 239 THR A N 1
ATOM 1680 C CA . THR A 1 239 ? 15.454 -7.646 -6.546 1.00 89.31 239 THR A CA 1
ATOM 1681 C C . THR A 1 239 ? 16.952 -7.940 -6.569 1.00 89.31 239 THR A C 1
ATOM 1683 O O . THR A 1 239 ? 17.715 -7.085 -7.009 1.00 89.31 239 THR A O 1
ATOM 1686 N N . ASP A 1 240 ? 17.369 -9.140 -6.160 1.00 88.81 240 ASP A N 1
ATOM 1687 C CA . ASP A 1 240 ? 18.788 -9.489 -6.038 1.00 88.81 240 ASP A CA 1
ATOM 1688 C C . ASP A 1 240 ? 19.388 -9.969 -7.372 1.00 88.81 240 ASP A C 1
ATOM 1690 O O . ASP A 1 240 ? 20.535 -9.660 -7.694 1.00 88.81 240 ASP A O 1
ATOM 1694 N N . ASP A 1 241 ? 18.620 -10.730 -8.161 1.00 90.62 241 ASP A N 1
ATOM 1695 C CA . ASP A 1 241 ? 19.100 -11.407 -9.378 1.00 90.62 241 ASP A CA 1
ATOM 1696 C C . ASP A 1 241 ? 18.188 -11.240 -10.609 1.00 90.62 241 ASP A C 1
ATOM 1698 O O . ASP A 1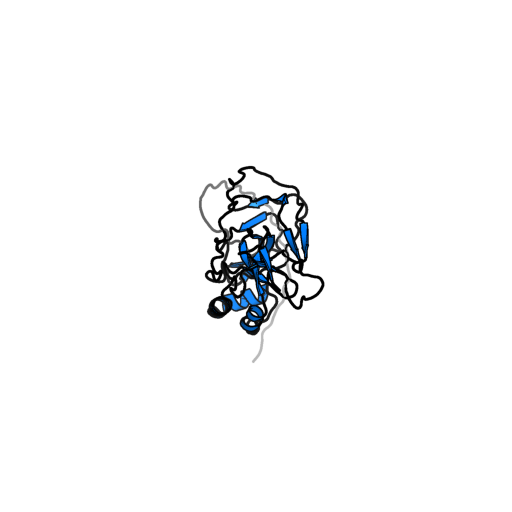 241 ? 18.470 -11.800 -11.669 1.00 90.62 241 ASP A O 1
ATOM 1702 N N . ASN A 1 242 ? 17.112 -10.452 -10.500 1.00 90.44 242 ASN A N 1
ATOM 1703 C CA . ASN A 1 242 ? 16.093 -10.235 -11.536 1.00 90.44 242 ASN A CA 1
ATOM 1704 C C . ASN A 1 242 ? 15.357 -11.505 -12.014 1.00 90.44 242 ASN A C 1
ATOM 1706 O O . ASN A 1 242 ? 14.709 -11.481 -13.064 1.00 90.44 242 ASN A O 1
ATOM 1710 N N . SER A 1 243 ? 15.421 -12.609 -11.264 1.00 94.81 243 SER A N 1
ATOM 1711 C CA . SER A 1 243 ? 14.606 -13.801 -11.527 1.00 94.81 243 SER A CA 1
ATOM 1712 C C . SER A 1 243 ? 13.140 -13.597 -11.121 1.00 94.81 243 SER A C 1
ATOM 1714 O O . SER A 1 243 ? 12.777 -12.607 -10.490 1.00 94.81 243 SER A O 1
ATOM 1716 N N . TRP A 1 244 ? 12.270 -14.536 -11.488 1.00 95.00 244 TRP A N 1
ATOM 1717 C CA . TRP A 1 244 ? 10.858 -14.514 -11.103 1.00 95.00 244 TRP A CA 1
ATOM 1718 C C . TRP A 1 244 ? 10.625 -15.261 -9.781 1.00 95.00 244 TRP A C 1
ATOM 1720 O O . TRP A 1 244 ? 11.202 -16.326 -9.538 1.00 95.00 244 TRP A O 1
ATOM 1730 N N . ILE A 1 245 ? 9.756 -14.709 -8.936 1.00 91.88 245 ILE A N 1
ATOM 1731 C CA . ILE A 1 245 ? 9.249 -15.308 -7.697 1.00 91.88 245 ILE A CA 1
ATOM 1732 C C . ILE A 1 245 ? 7.725 -15.399 -7.817 1.00 91.88 245 ILE A C 1
ATOM 1734 O O . ILE A 1 245 ? 7.093 -14.480 -8.333 1.00 91.88 245 ILE A O 1
ATOM 1738 N N . GLU A 1 246 ? 7.164 -16.506 -7.341 1.00 88.50 246 GLU A N 1
ATOM 1739 C CA . GLU A 1 246 ? 5.723 -16.733 -7.195 1.00 88.50 246 GLU A CA 1
ATOM 1740 C C . GLU A 1 246 ? 5.319 -16.719 -5.715 1.00 88.50 246 GLU A C 1
ATOM 1742 O O . GLU A 1 246 ? 6.118 -17.240 -4.896 1.00 88.50 246 GLU A O 1
#